Protein AF-A0A1I8C1K1-F1 (afdb_monomer_lite)

Structure (mmCIF, N/CA/C/O backbone):
data_AF-A0A1I8C1K1-F1
#
_entry.id   AF-A0A1I8C1K1-F1
#
loop_
_atom_site.group_PDB
_atom_site.id
_atom_site.type_symbol
_atom_site.label_atom_id
_atom_site.label_alt_id
_atom_site.label_comp_id
_atom_site.label_asym_id
_atom_site.label_entity_id
_atom_site.label_seq_id
_atom_site.pdbx_PDB_ins_code
_atom_site.Cartn_x
_atom_site.Cartn_y
_atom_site.Cartn_z
_atom_site.occupancy
_atom_site.B_iso_or_equiv
_atom_site.auth_seq_id
_atom_site.auth_comp_id
_atom_site.auth_asym_id
_atom_site.auth_atom_id
_atom_site.pdbx_PDB_model_num
ATOM 1 N N . MET A 1 1 ? 27.180 -3.388 -26.202 1.00 42.53 1 MET A N 1
ATOM 2 C CA . MET A 1 1 ? 26.356 -3.965 -25.122 1.00 42.53 1 MET A CA 1
ATOM 3 C C . MET A 1 1 ? 25.745 -5.237 -25.669 1.00 42.53 1 MET A C 1
ATOM 5 O O . MET A 1 1 ? 25.131 -5.172 -26.727 1.00 42.53 1 MET A O 1
ATOM 9 N N . SER A 1 2 ? 26.056 -6.383 -25.067 1.00 32.66 2 SER A N 1
ATOM 10 C CA . SER A 1 2 ? 25.601 -7.699 -25.527 1.00 32.66 2 SER A CA 1
ATOM 11 C C . SER A 1 2 ? 24.157 -7.959 -25.093 1.00 32.66 2 SER A C 1
ATOM 13 O O . SER A 1 2 ? 23.713 -7.480 -24.054 1.00 32.66 2 SER A O 1
ATOM 15 N N . LEU A 1 3 ? 23.437 -8.741 -25.900 1.00 33.56 3 LEU A N 1
ATOM 16 C CA . LEU A 1 3 ? 22.052 -9.183 -25.685 1.00 33.56 3 LEU A CA 1
ATOM 17 C C . LEU A 1 3 ? 21.851 -10.044 -24.417 1.00 33.56 3 LEU A C 1
ATOM 19 O O . LEU A 1 3 ? 20.718 -10.355 -24.069 1.00 33.56 3 LEU A O 1
ATOM 23 N N . ASP A 1 4 ? 22.925 -10.386 -23.704 1.00 35.19 4 ASP A N 1
ATOM 24 C CA . ASP A 1 4 ? 22.892 -11.276 -22.540 1.00 35.19 4 ASP A CA 1
ATOM 25 C C . ASP A 1 4 ? 22.446 -10.581 -21.235 1.00 35.19 4 ASP A C 1
ATOM 27 O O . ASP A 1 4 ? 21.948 -11.251 -20.331 1.00 35.19 4 ASP A O 1
ATOM 31 N N . GLU A 1 5 ? 22.514 -9.244 -21.135 1.00 38.06 5 GLU A N 1
ATOM 32 C CA . GLU A 1 5 ? 22.059 -8.490 -19.940 1.00 38.06 5 GLU A CA 1
ATOM 33 C C . GLU A 1 5 ? 20.522 -8.346 -19.828 1.00 38.06 5 GLU A C 1
ATOM 35 O O . GLU A 1 5 ? 20.003 -7.878 -18.805 1.00 38.06 5 GLU A O 1
ATOM 40 N N . TYR A 1 6 ? 19.778 -8.779 -20.852 1.00 38.38 6 TYR A N 1
ATOM 41 C CA . TYR A 1 6 ? 18.309 -8.824 -20.848 1.00 38.38 6 TYR A CA 1
ATOM 42 C C . TYR A 1 6 ? 17.738 -10.115 -20.235 1.00 38.38 6 TYR A C 1
ATOM 44 O O . TYR A 1 6 ? 16.552 -10.156 -19.919 1.00 38.38 6 TYR A O 1
ATOM 52 N N . SER A 1 7 ? 18.560 -11.150 -20.023 1.00 34.34 7 SER A N 1
ATOM 53 C CA . SER A 1 7 ? 18.092 -12.499 -19.656 1.00 34.34 7 SER A CA 1
ATOM 54 C C . SER A 1 7 ? 17.653 -12.683 -18.192 1.00 34.34 7 SER A C 1
ATOM 56 O O . SER A 1 7 ? 17.031 -13.689 -17.870 1.00 34.34 7 SER A O 1
ATOM 58 N N . ASP A 1 8 ? 17.884 -11.691 -17.327 1.00 41.50 8 ASP A N 1
ATOM 59 C CA . ASP A 1 8 ? 17.560 -11.734 -15.889 1.00 41.50 8 ASP A CA 1
ATOM 60 C C . ASP A 1 8 ? 16.355 -10.847 -15.512 1.00 41.50 8 ASP A C 1
ATOM 62 O O . ASP A 1 8 ? 16.296 -10.232 -14.438 1.00 41.50 8 ASP A O 1
ATOM 66 N N . ILE A 1 9 ? 15.354 -10.748 -16.391 1.00 44.16 9 ILE A N 1
ATOM 67 C CA . ILE A 1 9 ? 14.004 -10.386 -15.939 1.00 44.16 9 ILE A CA 1
ATOM 68 C C . ILE A 1 9 ? 13.467 -11.640 -15.244 1.00 44.16 9 ILE A C 1
ATOM 70 O O . ILE A 1 9 ? 12.804 -12.473 -15.856 1.00 44.16 9 ILE A O 1
ATOM 74 N N . MET A 1 10 ? 13.863 -11.824 -13.976 1.00 47.88 10 MET A N 1
ATOM 75 C CA . MET A 1 10 ? 13.291 -12.827 -13.075 1.00 47.88 10 MET A CA 1
ATOM 76 C C . MET A 1 10 ? 11.790 -12.913 -13.343 1.00 47.88 10 MET A C 1
ATOM 78 O O . MET A 1 10 ? 11.124 -11.883 -13.334 1.00 47.88 10 MET A O 1
ATOM 82 N N . ARG A 1 11 ? 11.241 -14.113 -13.539 1.00 46.75 11 ARG A N 1
ATOM 83 C CA . ARG A 1 11 ? 9.805 -14.310 -13.331 1.00 46.75 11 ARG A CA 1
ATOM 84 C C . ARG A 1 11 ? 9.535 -13.964 -11.872 1.00 46.75 11 ARG A C 1
ATOM 86 O O . ARG A 1 11 ? 9.932 -14.683 -10.960 1.00 46.75 11 ARG A O 1
ATOM 93 N N . VAL A 1 12 ? 9.025 -12.760 -11.678 1.00 53.19 12 VAL A N 1
ATOM 94 C CA . VAL A 1 12 ? 8.818 -12.128 -10.387 1.00 53.19 12 VAL A CA 1
ATOM 95 C C . VAL A 1 12 ? 7.494 -12.666 -9.855 1.00 53.19 12 VAL A C 1
ATOM 97 O O . VAL A 1 12 ? 6.438 -12.227 -10.294 1.00 53.19 12 VAL A O 1
ATOM 100 N N . GLU A 1 13 ? 7.544 -13.653 -8.965 1.00 63.56 13 GLU A N 1
ATOM 101 C CA . GLU A 1 13 ? 6.341 -14.246 -8.373 1.00 63.56 13 GLU A CA 1
ATOM 102 C C . GLU A 1 13 ? 6.019 -13.593 -7.021 1.00 63.56 13 GLU A C 1
ATOM 104 O O . GLU A 1 13 ? 6.860 -13.500 -6.117 1.00 63.56 13 GLU A O 1
ATOM 109 N N . LEU A 1 14 ? 4.779 -13.131 -6.887 1.00 69.38 14 LEU A N 1
ATOM 110 C CA . LEU A 1 14 ? 4.201 -12.662 -5.640 1.00 69.38 14 LEU A CA 1
ATOM 111 C C . LEU A 1 14 ? 3.713 -13.849 -4.809 1.00 69.38 14 LEU A C 1
ATOM 113 O O . LEU A 1 14 ? 3.104 -14.794 -5.319 1.00 69.38 14 LEU A O 1
ATOM 117 N N . LYS A 1 15 ? 3.931 -13.773 -3.497 1.00 70.12 15 LYS A N 1
ATOM 118 C CA . LYS A 1 15 ? 3.314 -14.691 -2.536 1.00 70.12 15 LYS A CA 1
ATOM 119 C C . LYS A 1 15 ? 1.797 -14.442 -2.525 1.00 70.12 15 LYS A C 1
ATOM 121 O O . LYS A 1 15 ? 1.354 -13.306 -2.383 1.00 70.12 15 LYS A O 1
ATOM 126 N N . GLN A 1 16 ? 1.000 -15.492 -2.725 1.00 56.91 16 GLN A N 1
ATOM 127 C CA . GLN A 1 16 ? -0.452 -15.377 -2.913 1.00 56.91 16 GLN A CA 1
ATOM 128 C C . GLN A 1 16 ? -1.205 -15.314 -1.577 1.00 56.91 16 GLN A C 1
ATOM 130 O O . GLN A 1 16 ? -1.045 -16.209 -0.752 1.00 56.91 16 GLN A O 1
ATOM 135 N N . HIS A 1 17 ? -2.102 -14.336 -1.399 1.00 49.25 17 HIS A N 1
ATOM 136 C CA . HIS A 1 17 ? -3.168 -14.439 -0.397 1.00 49.25 17 HIS A CA 1
ATOM 137 C C . HIS A 1 17 ? -4.277 -15.365 -0.912 1.00 49.25 17 HIS A C 1
ATOM 139 O O . HIS A 1 17 ? -4.832 -15.158 -1.993 1.00 49.25 17 HIS A O 1
ATOM 145 N N . VAL A 1 18 ? -4.588 -16.398 -0.128 1.00 40.78 18 VAL A N 1
ATOM 146 C CA . VAL A 1 18 ? -5.762 -17.252 -0.319 1.00 40.78 18 VAL A CA 1
ATOM 147 C C . VAL A 1 18 ? -6.953 -16.487 0.236 1.00 40.78 18 VAL A C 1
ATOM 149 O O . VAL A 1 18 ? -7.193 -16.543 1.429 1.00 40.78 18 VAL A O 1
ATOM 152 N N . ASP A 1 19 ? -7.580 -15.680 -0.614 1.00 39.50 19 ASP A N 1
ATOM 153 C CA . ASP A 1 19 ? -9.027 -15.437 -0.657 1.00 39.50 19 ASP A CA 1
ATOM 154 C C . ASP A 1 19 ? -9.289 -14.492 -1.837 1.00 39.50 19 ASP A C 1
ATOM 156 O O .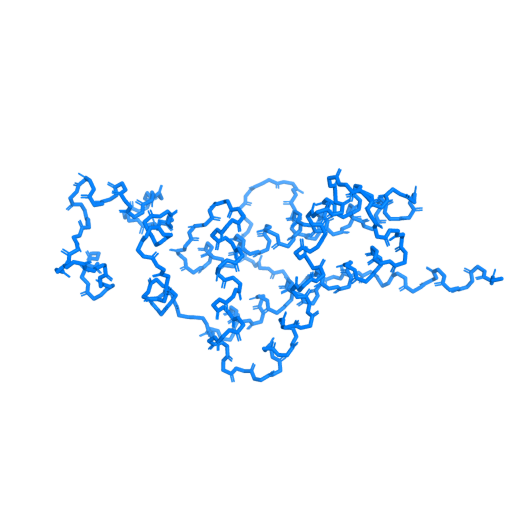 ASP A 1 19 ? -9.178 -13.270 -1.751 1.00 39.50 19 ASP A O 1
ATOM 160 N N . LYS A 1 20 ? -9.545 -15.088 -3.008 1.00 42.75 20 LYS A N 1
ATOM 161 C CA . LYS A 1 20 ? -9.869 -14.358 -4.239 1.00 42.75 20 LYS A CA 1
ATOM 162 C C . LYS A 1 20 ? -11.182 -13.598 -4.053 1.00 42.75 20 LYS A C 1
ATOM 164 O O . LYS A 1 20 ? -12.256 -14.192 -4.101 1.00 42.75 20 LYS A O 1
ATOM 169 N N . ILE A 1 21 ? -11.091 -12.283 -3.930 1.00 47.22 21 ILE A N 1
ATOM 170 C CA . ILE A 1 21 ? -12.200 -11.359 -4.170 1.00 47.22 21 ILE A CA 1
ATOM 171 C C . ILE A 1 21 ? -12.197 -11.119 -5.702 1.00 47.22 21 ILE A C 1
ATOM 173 O O . ILE A 1 21 ? -11.196 -10.617 -6.200 1.00 47.22 21 ILE A O 1
ATOM 177 N N . CYS A 1 22 ? -13.215 -11.589 -6.450 1.00 39.03 22 CYS A N 1
ATOM 178 C CA . CYS A 1 22 ? -13.428 -11.467 -7.930 1.00 39.03 22 CYS A CA 1
ATOM 179 C C . CYS A 1 22 ? -12.858 -10.170 -8.572 1.00 39.03 22 CYS A C 1
ATOM 181 O O . CYS A 1 22 ? -12.888 -9.139 -7.909 1.00 39.03 22 CYS A O 1
ATOM 183 N N . ASP A 1 23 ? -12.376 -10.043 -9.822 1.00 50.72 23 ASP A N 1
ATOM 184 C CA . ASP A 1 23 ? -12.368 -10.792 -11.105 1.00 50.72 23 ASP A CA 1
ATOM 185 C C . ASP A 1 23 ? -10.927 -10.838 -11.691 1.00 50.72 23 ASP A C 1
ATOM 187 O O . ASP A 1 23 ? -10.069 -10.129 -11.182 1.00 50.72 23 ASP A O 1
ATOM 191 N N . ASP A 1 24 ? -10.677 -11.641 -12.743 1.00 59.47 24 ASP A N 1
ATOM 192 C CA . ASP A 1 24 ? -9.503 -11.856 -13.646 1.00 59.47 24 ASP A CA 1
ATOM 193 C C . ASP A 1 24 ? -8.114 -11.189 -13.426 1.00 59.47 24 ASP A C 1
ATOM 195 O O . ASP A 1 24 ? -7.101 -11.768 -13.831 1.00 59.47 24 ASP A O 1
ATOM 199 N N . LEU A 1 25 ? -8.009 -10.011 -12.811 1.00 73.56 25 LEU A N 1
ATOM 200 C CA . LEU A 1 25 ? -6.766 -9.284 -12.556 1.00 73.56 25 LEU A CA 1
ATOM 201 C C . LEU A 1 25 ? -6.351 -9.390 -11.084 1.00 73.56 25 LEU A C 1
ATOM 203 O O . LEU A 1 25 ? -6.936 -8.786 -10.189 1.00 73.56 25 LEU A O 1
ATOM 207 N N . THR A 1 26 ? -5.280 -10.142 -10.847 1.00 87.69 26 THR A N 1
ATOM 208 C CA . THR A 1 26 ? -4.602 -10.234 -9.545 1.00 87.69 26 THR A CA 1
ATOM 209 C C . THR A 1 26 ? -3.404 -9.275 -9.490 1.00 87.69 26 THR A C 1
ATOM 211 O O . THR A 1 26 ? -2.943 -8.834 -10.548 1.00 87.69 26 THR A O 1
ATOM 214 N N . PRO A 1 27 ? -2.818 -8.991 -8.307 1.00 91.06 27 PRO A N 1
ATOM 215 C CA . PRO A 1 27 ? -1.537 -8.285 -8.231 1.00 91.06 27 PRO A CA 1
ATOM 216 C C . PRO A 1 27 ? -0.467 -8.915 -9.137 1.00 91.06 27 PRO A C 1
ATOM 218 O O . PRO A 1 27 ? 0.230 -8.203 -9.854 1.00 91.06 27 PRO A O 1
ATOM 221 N N . GLN A 1 28 ? -0.412 -10.253 -9.205 1.00 90.94 28 GLN A N 1
ATOM 222 C CA . GLN A 1 28 ? 0.494 -10.961 -10.112 1.00 90.94 28 GLN A CA 1
ATOM 223 C C . GLN A 1 28 ? 0.184 -10.655 -11.581 1.00 90.94 28 GLN A C 1
ATOM 225 O O . GLN A 1 28 ? 1.094 -10.384 -12.352 1.00 90.94 28 GLN A O 1
ATOM 230 N N . SER A 1 29 ? -1.092 -10.635 -11.966 1.00 90.81 29 SER A N 1
ATOM 231 C CA . SER A 1 29 ? -1.510 -10.319 -13.336 1.00 90.81 29 SER A CA 1
ATOM 232 C C . SER A 1 29 ? -1.087 -8.903 -13.749 1.00 90.81 29 SER A C 1
ATOM 234 O O . SER A 1 29 ? -0.661 -8.692 -14.884 1.00 90.81 29 SER A O 1
ATOM 236 N N . TYR A 1 30 ? -1.161 -7.928 -12.837 1.00 94.38 30 TYR A N 1
ATOM 237 C CA . TYR A 1 30 ? -0.639 -6.580 -13.083 1.00 94.38 30 TYR A CA 1
ATOM 238 C C . TYR A 1 30 ? 0.884 -6.563 -13.201 1.00 94.38 30 TYR A C 1
ATOM 240 O O . TYR A 1 30 ? 1.418 -5.897 -14.087 1.00 94.38 30 TYR A O 1
ATOM 248 N N . LEU A 1 31 ? 1.588 -7.323 -12.366 1.00 93.50 31 LEU A N 1
ATOM 249 C CA . LEU A 1 31 ? 3.041 -7.443 -12.446 1.00 93.50 31 LEU A CA 1
ATOM 250 C C . LEU A 1 31 ? 3.496 -8.087 -13.765 1.00 93.50 31 LEU A C 1
ATOM 252 O O . LEU A 1 31 ? 4.421 -7.587 -14.404 1.00 93.50 31 LEU A O 1
ATOM 256 N N . ASP A 1 32 ? 2.795 -9.124 -14.221 1.00 90.75 32 ASP A N 1
ATOM 257 C CA . ASP A 1 32 ? 3.027 -9.775 -15.513 1.00 90.75 32 ASP A CA 1
ATOM 258 C C . ASP A 1 32 ? 2.776 -8.797 -16.675 1.00 90.75 32 ASP A C 1
ATOM 260 O O . ASP A 1 32 ? 3.583 -8.700 -17.602 1.00 90.75 32 ASP A O 1
ATOM 264 N N . ASN A 1 33 ? 1.704 -7.998 -16.601 1.00 92.12 33 ASN A N 1
ATOM 265 C CA . ASN A 1 33 ? 1.432 -6.938 -17.576 1.00 92.12 33 ASN A CA 1
ATOM 266 C C . ASN A 1 33 ? 2.514 -5.848 -17.562 1.00 92.12 33 ASN A C 1
ATOM 268 O O . ASN A 1 33 ? 2.886 -5.330 -18.617 1.00 92.12 33 ASN A O 1
ATOM 272 N N . ALA A 1 34 ? 3.041 -5.497 -16.389 1.00 94.12 34 ALA A N 1
ATOM 273 C CA . ALA A 1 34 ? 4.129 -4.535 -16.273 1.00 94.12 34 ALA A CA 1
ATOM 274 C C . ALA A 1 34 ? 5.397 -5.034 -16.978 1.00 94.12 34 ALA A C 1
ATOM 276 O O . ALA A 1 34 ? 6.022 -4.275 -17.721 1.00 94.12 34 ALA A O 1
ATOM 277 N N . VAL A 1 35 ? 5.737 -6.315 -16.798 1.00 92.62 35 VAL A N 1
ATOM 278 C CA . VAL A 1 35 ? 6.836 -6.972 -17.520 1.00 92.62 35 VAL A CA 1
ATOM 279 C C . VAL A 1 35 ? 6.570 -6.969 -19.025 1.00 92.62 35 VAL A C 1
ATOM 281 O O . VAL A 1 35 ? 7.439 -6.556 -19.790 1.00 92.62 35 VAL A O 1
ATOM 284 N N . PHE A 1 36 ? 5.357 -7.324 -19.455 1.00 91.31 36 PHE A N 1
ATOM 285 C CA . PHE A 1 36 ? 4.977 -7.306 -20.870 1.00 91.31 36 PHE A CA 1
ATOM 286 C C . PHE A 1 36 ? 5.169 -5.927 -21.524 1.00 91.31 36 PHE A C 1
ATOM 288 O O . PHE A 1 36 ? 5.689 -5.840 -22.637 1.00 91.31 36 PHE A O 1
ATOM 295 N N . TYR A 1 37 ? 4.766 -4.837 -20.863 1.00 91.56 37 TYR A N 1
ATOM 296 C CA . TYR A 1 37 ? 4.976 -3.487 -21.398 1.00 91.56 37 TYR A CA 1
ATOM 297 C C . TYR A 1 37 ? 6.444 -3.065 -21.358 1.00 91.56 37 TYR A C 1
ATOM 299 O O . TYR A 1 37 ? 6.921 -2.430 -22.300 1.00 91.56 37 TYR A O 1
ATOM 307 N N . PHE A 1 38 ? 7.170 -3.458 -20.312 1.00 91.88 38 PHE A N 1
ATOM 308 C CA . PHE A 1 38 ? 8.600 -3.199 -20.192 1.00 91.88 38 PHE A CA 1
ATOM 309 C C . PHE A 1 38 ? 9.396 -3.842 -21.337 1.00 91.88 38 PHE A C 1
ATOM 311 O O . PHE A 1 38 ? 10.222 -3.171 -21.949 1.00 91.88 38 PHE A O 1
ATOM 318 N N . GLU A 1 39 ? 9.106 -5.100 -21.684 1.00 89.31 39 GLU A N 1
ATOM 319 C CA . GLU A 1 39 ? 9.742 -5.824 -22.801 1.00 89.31 39 GLU A CA 1
ATOM 320 C C . GLU A 1 39 ? 9.460 -5.206 -24.181 1.00 89.31 39 GLU A C 1
ATOM 322 O O . GLU A 1 39 ? 10.145 -5.514 -25.156 1.00 89.31 39 GLU A O 1
ATOM 327 N N . ARG A 1 40 ? 8.452 -4.335 -24.279 1.00 91.56 40 ARG A N 1
ATOM 328 C CA . ARG A 1 40 ? 8.077 -3.608 -25.502 1.00 91.56 40 ARG A CA 1
ATOM 329 C C . ARG A 1 40 ? 8.542 -2.155 -25.487 1.00 91.56 40 ARG A C 1
ATOM 331 O O . ARG A 1 40 ? 8.043 -1.359 -26.281 1.00 91.56 40 ARG A O 1
ATOM 338 N N . ASP A 1 41 ? 9.446 -1.816 -24.572 1.00 91.75 41 ASP A N 1
ATOM 339 C CA . ASP A 1 41 ? 9.972 -0.470 -24.354 1.00 91.75 41 ASP A CA 1
ATOM 340 C C . ASP A 1 41 ? 8.888 0.580 -24.001 1.00 91.75 41 ASP A C 1
ATOM 342 O O . ASP A 1 41 ? 9.130 1.788 -24.070 1.00 91.75 41 ASP A O 1
ATOM 346 N N . ASP A 1 42 ? 7.699 0.146 -23.559 1.00 92.31 42 ASP A N 1
ATOM 347 C CA . ASP A 1 42 ? 6.593 1.015 -23.131 1.00 92.31 42 ASP A CA 1
ATOM 348 C C . ASP A 1 42 ? 6.674 1.266 -21.618 1.00 92.31 42 ASP A C 1
ATOM 350 O O . ASP A 1 42 ? 5.894 0.755 -20.809 1.00 92.31 42 ASP A O 1
ATOM 354 N N . GLY A 1 43 ? 7.685 2.041 -21.223 1.00 93.25 43 GLY A N 1
ATOM 355 C CA . GLY A 1 43 ? 7.983 2.291 -19.814 1.00 93.25 43 GLY A CA 1
ATOM 356 C C . GLY A 1 43 ? 6.874 3.039 -19.062 1.00 93.25 43 GLY A C 1
ATOM 357 O O . GLY A 1 43 ? 6.711 2.816 -17.867 1.00 93.25 43 GLY A O 1
ATOM 358 N N . ALA A 1 44 ? 6.079 3.869 -19.744 1.00 94.62 44 ALA A N 1
ATOM 359 C CA . ALA A 1 44 ? 4.951 4.573 -19.134 1.00 94.62 44 ALA A CA 1
ATOM 360 C C . ALA A 1 44 ? 3.851 3.589 -18.709 1.00 94.62 44 ALA A C 1
ATOM 362 O O . ALA A 1 44 ? 3.438 3.577 -17.547 1.00 94.62 44 ALA A O 1
ATOM 363 N N . LYS A 1 45 ? 3.420 2.698 -19.616 1.00 94.38 45 LYS A N 1
ATOM 364 C CA . LYS A 1 45 ? 2.423 1.673 -19.270 1.00 94.38 45 LYS A CA 1
ATOM 365 C C . LYS A 1 45 ? 2.964 0.651 -18.286 1.00 94.38 45 LYS A C 1
ATOM 367 O O . LYS A 1 45 ? 2.226 0.240 -17.395 1.00 94.38 45 LYS A O 1
ATOM 372 N N . ALA A 1 46 ? 4.236 0.271 -18.413 1.00 95.00 46 ALA A N 1
ATOM 373 C CA . ALA A 1 46 ? 4.883 -0.595 -17.436 1.00 95.00 46 ALA A CA 1
ATOM 374 C C . ALA A 1 46 ? 4.799 0.019 -16.032 1.00 95.0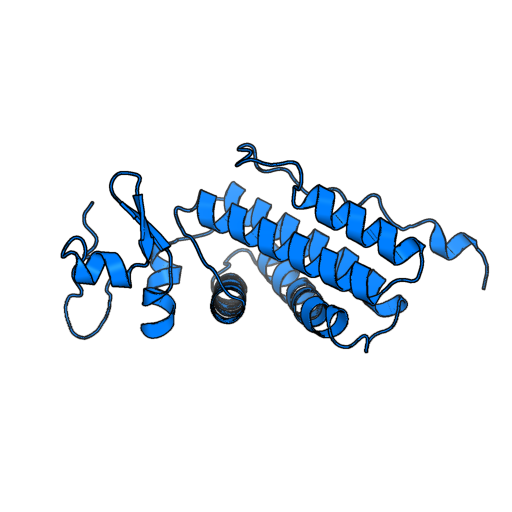0 46 ALA A C 1
ATOM 376 O O . ALA A 1 46 ? 4.332 -0.641 -15.110 1.00 95.00 46 ALA A O 1
ATOM 377 N N . SER A 1 47 ? 5.149 1.299 -15.877 1.00 97.12 47 SER A N 1
ATOM 378 C CA . SER A 1 47 ? 5.018 2.016 -14.606 1.00 97.12 47 SER A CA 1
ATOM 379 C C . SER A 1 47 ? 3.581 2.107 -14.093 1.00 97.12 47 SER A C 1
ATOM 381 O O . SER A 1 47 ? 3.367 1.912 -12.900 1.00 97.12 47 SER A O 1
ATOM 383 N N . GLY A 1 48 ? 2.595 2.303 -14.973 1.00 96.00 48 GLY A N 1
ATOM 384 C CA . GLY A 1 48 ? 1.183 2.253 -14.582 1.00 96.00 48 GLY A CA 1
ATOM 385 C C . GLY A 1 48 ? 0.792 0.895 -13.998 1.00 96.00 48 GLY A C 1
ATOM 386 O O . GLY A 1 48 ? 0.221 0.825 -12.917 1.00 96.00 48 GLY A O 1
ATOM 387 N N . MET A 1 49 ? 1.182 -0.201 -14.652 1.00 96.44 49 MET A N 1
ATOM 388 C CA . MET A 1 49 ? 0.898 -1.552 -14.156 1.00 96.44 49 MET A CA 1
ATOM 389 C C . MET A 1 49 ? 1.641 -1.883 -12.844 1.00 96.44 49 MET A C 1
ATOM 391 O O . MET A 1 49 ? 1.113 -2.621 -12.015 1.00 96.44 49 MET A O 1
ATOM 395 N N . ILE A 1 50 ? 2.837 -1.322 -12.618 1.00 96.69 50 ILE A N 1
ATOM 396 C CA . ILE A 1 50 ? 3.584 -1.438 -11.345 1.00 96.69 50 ILE A CA 1
ATOM 397 C C . ILE A 1 50 ? 2.811 -0.786 -10.195 1.00 96.69 50 ILE A C 1
ATOM 399 O O . ILE A 1 50 ? 2.717 -1.369 -9.106 1.00 96.69 50 ILE A O 1
ATOM 403 N N . TRP A 1 51 ? 2.263 0.407 -10.436 1.00 96.31 51 TRP A N 1
ATOM 404 C CA . TRP A 1 51 ? 1.421 1.108 -9.473 1.00 96.31 51 TRP A CA 1
ATOM 405 C C . TRP A 1 51 ? 0.165 0.291 -9.157 1.00 96.31 51 TRP A C 1
ATOM 407 O O . TRP A 1 51 ? -0.044 -0.057 -7.997 1.00 96.31 51 TRP A O 1
ATOM 417 N N . GLU A 1 52 ? -0.588 -0.133 -10.179 1.00 95.00 52 GLU A N 1
ATOM 418 C CA . GLU A 1 52 ? -1.811 -0.936 -10.005 1.00 95.00 52 GLU A CA 1
ATOM 419 C C . GLU A 1 52 ? -1.555 -2.251 -9.250 1.00 95.00 52 GLU A C 1
ATOM 421 O O . GLU A 1 52 ? -2.300 -2.604 -8.334 1.00 95.00 52 GLU A O 1
ATOM 426 N N . CYS A 1 53 ? -0.458 -2.951 -9.565 1.00 95.62 53 CYS A N 1
ATOM 427 C CA . CYS A 1 53 ? -0.018 -4.139 -8.830 1.00 95.62 53 CYS A CA 1
ATOM 428 C C . CYS A 1 53 ? 0.136 -3.851 -7.330 1.00 95.62 53 CYS A C 1
ATOM 430 O O . CYS A 1 53 ? -0.376 -4.589 -6.484 1.00 95.62 53 CYS A O 1
ATOM 432 N N . SER A 1 54 ? 0.857 -2.779 -7.000 1.00 96.25 54 SER A N 1
ATOM 433 C CA . SER A 1 54 ? 1.205 -2.437 -5.620 1.00 96.25 54 SER A CA 1
ATOM 434 C C . SER A 1 54 ? -0.007 -1.930 -4.837 1.00 96.25 54 SER A C 1
ATOM 436 O O . SER A 1 54 ? -0.207 -2.330 -3.687 1.00 96.25 54 SER A O 1
ATOM 438 N N . SER A 1 55 ? -0.847 -1.106 -5.465 1.00 95.25 55 SER A N 1
ATOM 439 C CA . SER A 1 55 ? -2.091 -0.601 -4.882 1.00 95.25 55 SER A CA 1
ATOM 440 C C . SER A 1 55 ? -3.104 -1.718 -4.643 1.00 95.25 55 SER A C 1
ATOM 442 O O . SER A 1 55 ? -3.713 -1.761 -3.572 1.00 95.25 55 SER A O 1
ATOM 444 N N . LEU A 1 56 ? -3.248 -2.672 -5.570 1.00 93.44 56 LEU A N 1
ATOM 445 C CA . LEU A 1 56 ? -4.144 -3.813 -5.370 1.00 93.44 56 LEU A CA 1
ATOM 446 C C . LEU A 1 56 ? -3.652 -4.736 -4.247 1.00 93.44 56 LEU A C 1
ATOM 448 O O . LEU A 1 56 ? -4.455 -5.178 -3.426 1.00 93.44 56 LEU A O 1
ATOM 452 N N . GLN A 1 57 ? -2.343 -4.991 -4.155 1.00 94.38 57 GLN A N 1
ATOM 453 C CA . GLN A 1 57 ? -1.793 -5.771 -3.044 1.00 94.38 57 GLN A CA 1
ATOM 454 C C . GLN A 1 57 ? -2.011 -5.071 -1.693 1.00 94.38 57 GLN A C 1
ATOM 456 O O . GLN A 1 57 ? -2.363 -5.731 -0.714 1.00 94.38 57 GLN A O 1
ATOM 461 N N . LEU A 1 58 ? -1.842 -3.744 -1.630 1.00 95.81 58 LEU A N 1
ATOM 462 C CA . LEU A 1 58 ? -2.162 -2.966 -0.432 1.00 95.81 58 LEU A CA 1
ATOM 463 C C . LEU A 1 58 ? -3.652 -3.059 -0.089 1.00 95.81 58 LEU A C 1
ATOM 465 O O . LEU A 1 58 ? -3.993 -3.260 1.075 1.00 95.81 58 LEU A O 1
ATOM 469 N N . LYS A 1 59 ? -4.537 -2.986 -1.086 1.00 93.25 59 LYS A N 1
ATOM 470 C CA . LYS A 1 59 ? -5.979 -3.168 -0.889 1.00 93.25 59 LYS A CA 1
ATOM 471 C C . LYS A 1 59 ? -6.297 -4.541 -0.298 1.00 93.25 59 LYS A C 1
ATOM 473 O O . LYS A 1 59 ? -7.013 -4.604 0.695 1.00 93.25 59 LYS A O 1
ATOM 478 N N . TYR A 1 60 ? -5.732 -5.621 -0.840 1.00 91.94 60 TYR A N 1
ATOM 479 C CA . TYR A 1 60 ? -5.912 -6.973 -0.296 1.00 91.94 60 TYR A CA 1
ATOM 480 C C . TYR A 1 60 ? -5.408 -7.092 1.141 1.00 91.94 60 TYR A C 1
ATOM 482 O O . TYR A 1 60 ? -6.121 -7.612 1.998 1.00 91.94 60 TYR A O 1
ATOM 490 N N . PHE A 1 61 ? -4.214 -6.562 1.416 1.00 93.88 61 PHE A N 1
ATOM 491 C CA . PHE A 1 61 ? -3.660 -6.506 2.765 1.00 93.88 61 PHE A CA 1
ATOM 492 C C . PHE A 1 61 ? -4.613 -5.799 3.741 1.00 93.88 61 PHE A C 1
ATOM 494 O O . PHE A 1 61 ? -4.890 -6.320 4.819 1.00 93.88 61 PHE A O 1
ATOM 501 N N . LEU A 1 62 ? -5.157 -4.641 3.360 1.00 93.69 62 LEU A N 1
ATOM 502 C CA . LEU A 1 62 ? -6.073 -3.876 4.206 1.00 93.69 62 LEU A CA 1
ATOM 503 C C . LEU A 1 62 ? -7.416 -4.580 4.390 1.00 93.69 62 LEU A C 1
ATOM 505 O O . LEU A 1 62 ? -7.888 -4.690 5.519 1.00 93.69 62 LEU A O 1
ATOM 509 N N . THR A 1 63 ? -7.998 -5.121 3.319 1.00 90.94 63 THR A N 1
ATOM 510 C CA . THR A 1 63 ? -9.283 -5.832 3.392 1.00 90.94 63 THR A CA 1
ATOM 511 C C . THR A 1 63 ? -9.182 -7.063 4.288 1.00 90.94 63 THR A C 1
ATOM 513 O O . THR A 1 63 ? -10.067 -7.283 5.113 1.00 90.94 63 THR A O 1
ATOM 516 N N . GLY A 1 64 ? -8.073 -7.809 4.213 1.00 88.12 64 GLY A N 1
ATOM 517 C CA . GLY A 1 64 ? -7.787 -8.924 5.124 1.00 88.12 64 GLY A CA 1
ATOM 518 C C . GLY A 1 64 ? -7.643 -8.514 6.596 1.00 88.12 64 GLY A C 1
ATOM 519 O O . GLY A 1 64 ? -7.742 -9.362 7.477 1.00 88.12 64 GLY A O 1
ATOM 520 N N . ASN A 1 65 ? -7.453 -7.220 6.866 1.00 89.38 65 ASN A N 1
ATOM 521 C CA . ASN A 1 65 ? -7.401 -6.626 8.201 1.00 89.38 65 ASN A CA 1
ATOM 522 C C . ASN A 1 65 ? -8.621 -5.730 8.491 1.00 89.38 65 ASN A C 1
ATOM 524 O O . ASN A 1 65 ? -8.538 -4.826 9.323 1.00 89.38 65 ASN A O 1
ATOM 528 N N . GLU A 1 66 ? -9.750 -5.979 7.815 1.00 91.00 66 GLU A N 1
ATOM 529 C CA . GLU A 1 66 ? -11.025 -5.272 8.016 1.00 91.00 66 GLU A CA 1
ATOM 530 C C . GLU A 1 66 ? -10.928 -3.750 7.806 1.00 91.00 66 GLU A C 1
ATOM 532 O O . GLU A 1 66 ? -11.559 -2.962 8.513 1.00 91.00 66 GLU A O 1
ATOM 537 N N . LEU A 1 67 ? -10.117 -3.339 6.831 1.00 92.75 67 LEU A N 1
ATOM 538 C CA . LEU A 1 67 ? -9.938 -1.953 6.415 1.00 92.75 67 LEU A CA 1
ATOM 539 C C . LEU A 1 67 ? -10.112 -1.804 4.902 1.00 92.75 67 LEU A C 1
ATOM 541 O O . LEU A 1 67 ? -9.623 -2.611 4.110 1.00 92.75 67 LEU A O 1
ATOM 545 N N . GLY A 1 68 ? -10.752 -0.719 4.491 1.00 93.06 68 GLY A N 1
ATOM 546 C CA . GLY A 1 68 ? -10.757 -0.236 3.118 1.00 93.06 68 GLY A CA 1
ATOM 547 C C . GLY A 1 68 ? -10.139 1.154 3.061 1.00 93.06 68 GLY A C 1
ATOM 548 O O . GLY A 1 68 ? -10.391 1.993 3.924 1.00 93.06 68 GLY A O 1
ATOM 549 N N . ALA A 1 69 ? -9.299 1.387 2.059 1.00 91.12 69 ALA A N 1
ATOM 550 C CA . ALA A 1 69 ? -8.668 2.678 1.837 1.00 91.12 69 ALA A CA 1
ATOM 551 C C . ALA A 1 69 ? -8.631 2.975 0.343 1.00 91.12 69 ALA A C 1
ATOM 553 O O . ALA A 1 69 ? -7.862 2.363 -0.407 1.00 91.12 69 ALA A O 1
ATOM 554 N N . ASP A 1 70 ? -9.442 3.943 -0.061 1.00 85.94 70 ASP A N 1
ATOM 555 C CA . ASP A 1 70 ? -9.476 4.431 -1.428 1.00 85.94 70 ASP A CA 1
ATOM 556 C C . ASP A 1 70 ? -8.731 5.767 -1.531 1.00 85.94 70 ASP A C 1
ATOM 558 O O . ASP A 1 70 ? -8.706 6.577 -0.605 1.00 85.94 70 ASP A O 1
ATOM 562 N N . GLY A 1 71 ? -8.089 5.984 -2.677 1.00 86.44 71 GLY A N 1
ATOM 563 C CA . GLY A 1 71 ? -7.361 7.212 -2.976 1.00 86.44 71 GLY A CA 1
ATOM 564 C C . GLY A 1 71 ? -5.895 7.220 -2.533 1.00 86.44 71 GLY A C 1
ATOM 565 O O . GLY A 1 71 ? -5.501 6.736 -1.468 1.00 86.44 71 GLY A O 1
ATOM 566 N N . ASP A 1 72 ? -5.067 7.845 -3.369 1.00 88.00 72 ASP A N 1
ATOM 567 C CA . ASP A 1 72 ? -3.610 7.800 -3.236 1.00 88.00 72 ASP A CA 1
ATOM 568 C C . ASP A 1 72 ? -3.126 8.412 -1.923 1.00 88.00 72 ASP A C 1
ATOM 570 O O . ASP A 1 72 ? -2.238 7.877 -1.268 1.00 88.00 72 ASP A O 1
ATOM 574 N N . LYS A 1 73 ? -3.716 9.534 -1.494 1.00 92.31 73 LYS A N 1
ATOM 575 C CA . LYS A 1 73 ? -3.282 10.244 -0.282 1.00 92.31 73 LYS A CA 1
ATOM 576 C C . LYS A 1 73 ? -3.373 9.352 0.959 1.00 92.31 73 LYS A C 1
ATOM 578 O O . LYS A 1 73 ? -2.429 9.319 1.754 1.00 92.31 73 LYS A O 1
ATOM 583 N N . LEU A 1 74 ? -4.485 8.634 1.114 1.00 93.56 74 LEU A N 1
ATOM 584 C CA . LEU A 1 74 ? -4.701 7.723 2.231 1.00 93.56 74 LEU A CA 1
ATOM 585 C C . LEU A 1 74 ? -3.771 6.508 2.125 1.00 93.56 74 LEU A C 1
ATOM 587 O O . LEU A 1 74 ? -3.081 6.190 3.094 1.00 93.56 74 LEU A O 1
ATOM 591 N N . GLN A 1 75 ? -3.648 5.902 0.939 1.00 94.00 75 GLN A N 1
ATOM 592 C CA . GLN A 1 75 ? -2.733 4.777 0.703 1.00 94.00 75 GLN A CA 1
ATOM 593 C C . GLN A 1 75 ? -1.277 5.126 1.044 1.00 94.00 75 GLN A C 1
ATOM 595 O O . GLN A 1 75 ? -0.637 4.421 1.828 1.00 94.00 75 GLN A O 1
ATOM 600 N N . LYS A 1 76 ? -0.764 6.260 0.545 1.00 94.81 76 LYS A N 1
ATOM 601 C CA . LYS A 1 76 ? 0.598 6.737 0.850 1.00 94.81 76 LYS A CA 1
ATOM 602 C C . LYS A 1 76 ? 0.790 6.943 2.355 1.00 94.81 76 LYS A C 1
ATOM 604 O O . LYS A 1 76 ? 1.845 6.618 2.905 1.00 94.81 76 LYS A O 1
ATOM 609 N N . ARG A 1 77 ? -0.234 7.453 3.049 1.00 96.06 77 ARG A N 1
ATOM 610 C CA . ARG A 1 77 ? -0.184 7.664 4.500 1.00 96.06 77 ARG A CA 1
ATOM 611 C C . ARG A 1 77 ? -0.141 6.344 5.273 1.00 96.06 77 ARG A C 1
ATOM 613 O O . ARG A 1 77 ? 0.653 6.236 6.206 1.00 96.06 77 ARG A O 1
ATOM 620 N N . ILE A 1 78 ? -0.923 5.350 4.859 1.00 96.31 78 ILE A N 1
ATOM 621 C CA . ILE A 1 78 ? -0.917 3.997 5.431 1.00 96.31 78 ILE A CA 1
ATOM 622 C C . ILE A 1 78 ? 0.449 3.328 5.241 1.00 96.31 78 ILE A C 1
ATOM 624 O O . ILE A 1 78 ? 0.993 2.775 6.195 1.00 96.31 78 ILE A O 1
ATOM 628 N N . VAL A 1 79 ? 1.066 3.429 4.061 1.00 96.81 79 VAL A N 1
ATOM 629 C CA . VAL A 1 79 ? 2.426 2.892 3.864 1.00 96.81 79 VAL A CA 1
ATOM 630 C C . VAL A 1 79 ? 3.442 3.605 4.766 1.00 96.81 79 VAL A C 1
ATOM 632 O O . VAL A 1 79 ? 4.309 2.962 5.360 1.00 96.81 79 VAL A O 1
ATOM 635 N N . GLY A 1 80 ? 3.296 4.920 4.955 1.00 96.69 80 GLY A N 1
ATOM 636 C CA . GLY A 1 80 ? 4.088 5.684 5.924 1.00 96.69 80 GLY A CA 1
ATOM 637 C C . GLY A 1 80 ? 3.926 5.197 7.372 1.00 96.69 80 GLY A C 1
ATOM 638 O O . GLY A 1 80 ? 4.913 5.149 8.113 1.00 96.69 80 GLY A O 1
ATOM 639 N N . PHE A 1 81 ? 2.717 4.785 7.767 1.00 96.88 81 PHE A N 1
ATOM 640 C CA . PHE A 1 81 ? 2.493 4.108 9.045 1.00 96.88 81 PHE A CA 1
ATOM 641 C C . PHE A 1 81 ? 3.253 2.784 9.096 1.00 96.88 81 PHE A C 1
ATOM 643 O O . PHE A 1 81 ? 4.056 2.615 10.006 1.00 96.88 81 PHE A O 1
ATOM 650 N N . LEU A 1 82 ? 3.080 1.901 8.103 1.00 96.25 82 LEU A N 1
ATOM 651 C CA . LEU A 1 82 ? 3.742 0.588 8.060 1.00 96.25 82 LEU A CA 1
ATOM 652 C C . LEU A 1 82 ? 5.267 0.707 8.188 1.00 96.25 82 LEU A C 1
ATOM 654 O O . LEU A 1 82 ? 5.882 -0.019 8.962 1.00 96.25 82 LEU A O 1
ATOM 658 N N . ILE A 1 83 ? 5.887 1.667 7.499 1.00 95.62 83 ILE A N 1
ATOM 659 C CA . ILE A 1 83 ? 7.328 1.945 7.622 1.00 95.62 83 ILE A CA 1
ATOM 660 C C . ILE A 1 83 ? 7.703 2.359 9.055 1.00 95.62 83 ILE A C 1
ATOM 662 O O . ILE A 1 83 ? 8.762 1.993 9.575 1.00 95.62 83 ILE A O 1
ATOM 666 N N . THR A 1 84 ? 6.850 3.145 9.704 1.00 94.38 84 THR A N 1
ATOM 667 C CA . THR A 1 84 ? 7.122 3.711 11.027 1.00 94.38 84 THR A CA 1
ATOM 668 C C . THR A 1 84 ? 6.931 2.676 12.134 1.00 94.38 84 THR A C 1
ATOM 670 O O . THR A 1 84 ? 7.824 2.531 12.973 1.00 94.38 84 THR A O 1
ATOM 673 N N . SER A 1 85 ? 5.811 1.951 12.106 1.00 91.75 85 SER A N 1
ATOM 674 C CA . SER A 1 85 ? 5.334 1.048 13.159 1.00 91.75 85 SER A CA 1
ATOM 675 C C . SER A 1 85 ? 5.793 -0.406 13.007 1.00 91.75 85 SER A C 1
ATOM 677 O O . SER A 1 85 ? 5.671 -1.173 13.960 1.00 91.75 85 SER A O 1
ATOM 679 N N . CYS A 1 86 ? 6.352 -0.805 11.855 1.00 91.00 86 CYS A N 1
ATOM 680 C CA . CYS A 1 86 ? 6.892 -2.154 11.686 1.00 91.00 86 CYS A CA 1
ATOM 681 C C . CYS A 1 86 ? 8.075 -2.390 12.642 1.00 91.00 86 CYS A C 1
ATOM 683 O O . CYS A 1 86 ? 9.139 -1.778 12.515 1.00 91.00 86 CYS A O 1
ATOM 685 N N . ASN A 1 87 ? 7.878 -3.295 13.604 1.00 89.62 87 ASN A N 1
ATOM 686 C CA . ASN A 1 87 ? 8.887 -3.662 14.602 1.00 89.62 87 ASN A CA 1
ATOM 687 C C . ASN A 1 87 ? 9.917 -4.669 14.070 1.00 89.62 87 ASN A C 1
ATOM 689 O O . ASN A 1 87 ? 11.001 -4.807 14.636 1.00 89.62 87 ASN A O 1
ATOM 693 N N . ASP A 1 88 ? 9.595 -5.369 12.981 1.00 93.06 88 ASP A N 1
ATOM 694 C CA . ASP A 1 88 ? 10.529 -6.265 12.314 1.00 93.06 88 ASP A CA 1
ATOM 695 C C . ASP A 1 88 ? 11.509 -5.450 11.464 1.00 93.06 88 ASP A C 1
ATOM 697 O O . ASP A 1 88 ? 11.143 -4.832 10.461 1.00 93.06 88 ASP A O 1
ATOM 701 N N . LYS A 1 89 ? 12.775 -5.437 11.887 1.00 93.50 89 LYS A N 1
ATOM 702 C CA . LYS A 1 89 ? 13.822 -4.634 11.253 1.00 93.50 89 LYS A CA 1
ATOM 703 C C . LYS A 1 89 ? 14.021 -4.996 9.778 1.00 93.50 89 LYS A C 1
ATOM 705 O O . LYS A 1 89 ? 14.213 -4.096 8.965 1.00 93.50 89 LYS A O 1
ATOM 710 N N . GLU A 1 90 ? 13.958 -6.279 9.431 1.00 94.81 90 GLU A N 1
ATOM 711 C CA . GLU A 1 90 ? 14.193 -6.740 8.061 1.00 94.81 90 GLU A CA 1
ATOM 712 C C . GLU A 1 90 ? 13.044 -6.314 7.139 1.00 94.81 90 GLU A C 1
ATOM 714 O O . GLU A 1 90 ? 13.276 -5.771 6.056 1.00 94.81 90 GLU A O 1
ATOM 719 N N . LEU A 1 91 ? 11.796 -6.504 7.580 1.00 93.94 91 LEU A N 1
ATOM 720 C CA . LEU A 1 91 ? 10.618 -6.075 6.817 1.00 93.94 91 LEU A CA 1
ATOM 721 C C . LEU A 1 91 ? 10.576 -4.554 6.657 1.00 93.94 91 LEU A C 1
ATOM 723 O O . LEU A 1 91 ? 10.289 -4.050 5.570 1.00 93.94 91 LEU A O 1
ATOM 727 N N . LYS A 1 92 ? 10.931 -3.817 7.711 1.00 95.00 92 LYS A N 1
ATOM 728 C CA . LYS A 1 92 ? 11.019 -2.356 7.680 1.00 95.00 92 LYS A CA 1
ATOM 729 C C . LYS A 1 92 ? 12.058 -1.856 6.678 1.00 95.00 92 LYS A C 1
ATOM 731 O O . LYS A 1 92 ? 11.754 -0.963 5.890 1.00 95.00 92 LYS A O 1
ATOM 736 N N . GLU A 1 93 ? 13.262 -2.426 6.667 1.00 96.19 93 GLU A N 1
ATOM 737 C CA . GLU A 1 93 ? 14.311 -2.061 5.702 1.00 96.19 93 GLU A CA 1
ATOM 738 C C . GLU A 1 93 ? 13.881 -2.354 4.253 1.00 96.19 93 GLU A C 1
ATOM 740 O O . GLU A 1 93 ? 14.107 -1.537 3.350 1.00 96.19 93 GLU A O 1
ATOM 745 N N . LYS A 1 94 ? 13.183 -3.473 4.026 1.00 96.75 94 LYS A N 1
ATOM 746 C CA . LYS A 1 94 ? 12.599 -3.806 2.718 1.00 96.75 94 LYS A CA 1
ATOM 747 C C . LYS A 1 94 ? 11.502 -2.817 2.296 1.00 96.75 94 LYS A C 1
ATOM 749 O O . LYS A 1 94 ? 11.498 -2.391 1.144 1.00 96.75 94 LYS A O 1
ATOM 754 N N . LEU A 1 95 ? 10.619 -2.386 3.203 1.00 95.31 95 LEU A N 1
ATOM 755 C CA . LEU A 1 95 ? 9.621 -1.346 2.900 1.00 95.31 95 LEU A CA 1
ATOM 756 C C . LEU A 1 95 ? 10.271 -0.002 2.560 1.00 95.31 95 LEU A C 1
ATOM 758 O O . LEU A 1 95 ? 9.910 0.608 1.555 1.00 95.31 95 LEU A O 1
ATOM 762 N N . ILE A 1 96 ? 11.235 0.446 3.372 1.00 96.38 96 ILE A N 1
ATOM 763 C CA . ILE A 1 96 ? 11.935 1.728 3.179 1.00 96.38 96 ILE A CA 1
ATOM 764 C C . ILE A 1 96 ? 12.648 1.766 1.825 1.00 96.38 96 ILE A C 1
ATOM 766 O O . ILE A 1 96 ? 12.643 2.797 1.156 1.00 96.38 96 ILE A O 1
ATOM 770 N N . SER A 1 97 ? 13.263 0.654 1.421 1.00 96.06 97 SER A N 1
ATOM 771 C CA . SER A 1 97 ? 13.980 0.570 0.147 1.00 96.06 97 SER A CA 1
ATOM 772 C C . SER A 1 97 ? 13.049 0.469 -1.065 1.00 96.06 97 SER A C 1
ATOM 774 O O . SER A 1 97 ? 13.337 1.075 -2.098 1.00 96.06 97 SER A O 1
ATOM 776 N N . ALA A 1 98 ? 11.932 -0.254 -0.951 1.00 96.94 98 ALA A N 1
ATOM 777 C CA . ALA A 1 98 ? 11.022 -0.496 -2.067 1.00 96.94 98 ALA A CA 1
ATOM 778 C C . ALA A 1 98 ? 10.057 0.671 -2.335 1.00 96.94 98 ALA A C 1
ATOM 780 O O . ALA A 1 98 ? 9.879 1.085 -3.486 1.00 96.94 98 ALA A O 1
ATOM 781 N N . TRP A 1 99 ? 9.440 1.215 -1.282 1.00 97.06 99 TRP A N 1
ATOM 782 C CA . TRP A 1 99 ? 8.314 2.140 -1.410 1.00 97.06 99 TRP A CA 1
ATOM 783 C C . TRP A 1 99 ? 8.594 3.385 -2.269 1.00 97.06 99 TRP A C 1
ATOM 785 O O . TRP A 1 99 ? 7.780 3.663 -3.146 1.00 97.06 99 TRP A O 1
ATOM 795 N N . PRO A 1 100 ? 9.732 4.098 -2.135 1.00 96.06 100 PRO A N 1
ATOM 796 C CA . PRO A 1 100 ? 9.978 5.300 -2.933 1.00 96.06 100 PRO A CA 1
ATOM 797 C C . PRO A 1 100 ? 9.915 5.058 -4.446 1.00 96.06 100 PRO A C 1
ATOM 799 O O . PRO A 1 100 ? 9.497 5.926 -5.201 1.00 96.06 100 PRO A O 1
ATOM 802 N N . SER A 1 101 ? 10.317 3.871 -4.909 1.00 95.81 101 SER A N 1
ATOM 803 C CA . SER A 1 101 ? 10.268 3.541 -6.342 1.00 95.81 101 SER A CA 1
ATOM 804 C C . SER A 1 101 ? 8.877 3.146 -6.806 1.00 95.81 101 SER A C 1
ATOM 806 O O . SER A 1 101 ? 8.512 3.436 -7.941 1.00 95.81 101 SER A O 1
ATOM 808 N N . VAL A 1 102 ? 8.109 2.490 -5.935 1.00 96.38 102 VAL A N 1
ATOM 809 C CA . VAL A 1 102 ? 6.698 2.194 -6.193 1.00 96.38 102 VAL A CA 1
ATOM 810 C C . VAL A 1 102 ? 5.913 3.500 -6.298 1.00 96.38 102 VAL A C 1
ATOM 812 O O . VAL A 1 102 ? 5.208 3.699 -7.281 1.00 96.38 102 VAL A O 1
ATOM 815 N N . ASP A 1 103 ? 6.107 4.426 -5.361 1.00 95.25 103 ASP A N 1
ATOM 816 C CA . ASP A 1 103 ? 5.447 5.735 -5.366 1.00 95.25 103 ASP A CA 1
ATOM 817 C C . ASP A 1 103 ? 5.789 6.543 -6.632 1.00 95.25 103 ASP A C 1
ATOM 819 O O . ASP A 1 103 ? 4.904 7.048 -7.321 1.00 95.25 103 ASP A O 1
ATOM 823 N N . LEU A 1 104 ? 7.068 6.567 -7.031 1.00 94.19 104 LEU A N 1
ATOM 824 C CA . LEU A 1 104 ? 7.502 7.219 -8.275 1.00 94.19 104 LEU A CA 1
ATOM 825 C C . LEU A 1 104 ? 6.937 6.567 -9.546 1.00 94.19 104 LEU A C 1
ATOM 827 O O . LEU A 1 104 ? 6.885 7.224 -10.589 1.00 94.19 104 LEU A O 1
ATOM 831 N N . SER A 1 105 ? 6.541 5.289 -9.506 1.00 94.94 105 SER A N 1
ATOM 832 C CA . SER A 1 105 ? 5.960 4.624 -10.681 1.00 94.94 105 SER A CA 1
ATOM 833 C C . SER A 1 105 ? 4.626 5.252 -11.079 1.00 94.94 105 SER A C 1
ATOM 835 O O . SER A 1 105 ? 4.343 5.363 -12.271 1.00 94.94 105 SER A O 1
ATOM 837 N N . GLN A 1 106 ? 3.877 5.778 -10.107 1.00 93.31 106 GLN A N 1
ATOM 838 C CA . GLN A 1 106 ? 2.654 6.527 -10.359 1.00 93.31 106 GLN A CA 1
ATO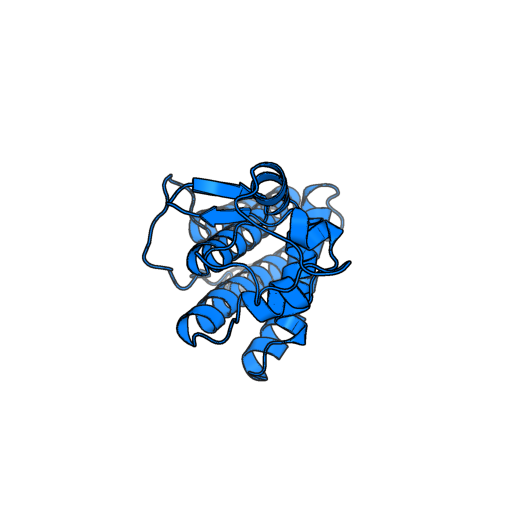M 839 C C . GLN A 1 106 ? 2.931 7.771 -11.215 1.00 93.31 106 GLN A C 1
ATOM 841 O O . GLN A 1 106 ? 2.306 7.980 -12.253 1.00 93.31 106 GLN A O 1
ATOM 846 N N . GLU A 1 107 ? 3.912 8.585 -10.817 1.00 90.25 107 GLU A N 1
ATOM 847 C CA . GLU A 1 107 ? 4.283 9.785 -11.572 1.00 90.25 107 GLU A CA 1
ATOM 848 C C . GLU A 1 107 ? 4.810 9.432 -12.965 1.00 90.25 107 GLU A C 1
ATOM 850 O O . GLU A 1 107 ? 4.436 10.074 -13.947 1.00 90.25 107 GLU A O 1
ATOM 855 N N . ASN A 1 108 ? 5.636 8.385 -13.062 1.00 90.69 108 ASN A N 1
ATOM 856 C CA . ASN A 1 108 ? 6.218 7.941 -14.327 1.00 90.69 108 ASN A CA 1
ATOM 857 C C . ASN A 1 108 ? 5.179 7.380 -15.310 1.00 90.69 108 ASN A C 1
ATOM 859 O O . ASN A 1 108 ? 5.418 7.386 -16.517 1.00 90.69 108 ASN A O 1
ATOM 863 N N . ALA A 1 109 ? 4.045 6.886 -14.808 1.00 90.31 109 ALA A N 1
ATOM 864 C CA . ALA A 1 109 ? 2.930 6.444 -15.637 1.00 90.31 109 ALA A CA 1
ATOM 865 C C . ALA A 1 109 ? 2.233 7.619 -16.345 1.00 90.31 109 ALA A C 1
ATOM 867 O O . ALA A 1 109 ? 1.759 7.466 -17.470 1.00 90.31 109 ALA A O 1
ATOM 868 N N . HIS A 1 110 ? 2.188 8.790 -15.700 1.00 84.50 110 HIS A N 1
ATOM 869 C CA . HIS A 1 110 ? 1.557 9.997 -16.241 1.00 84.50 110 HIS A CA 1
ATOM 870 C C . HIS A 1 110 ? 2.509 10.843 -17.084 1.00 84.50 110 HIS A C 1
ATOM 872 O O . HIS A 1 110 ? 2.138 11.321 -18.155 1.00 84.50 110 HIS A O 1
ATOM 878 N N . ASP A 1 111 ? 3.725 11.043 -16.590 1.00 79.69 111 ASP A N 1
ATOM 879 C CA . ASP A 1 111 ? 4.748 11.869 -17.210 1.00 79.69 111 ASP A CA 1
ATOM 880 C C . ASP A 1 111 ? 6.032 11.040 -17.214 1.00 79.69 111 ASP A C 1
ATOM 882 O O . ASP A 1 111 ? 6.731 10.941 -16.204 1.00 79.69 111 ASP A O 1
ATOM 886 N N . TYR A 1 112 ? 6.265 10.333 -18.324 1.00 80.56 112 TYR A N 1
ATOM 887 C CA . TYR A 1 112 ? 7.331 9.341 -18.470 1.00 80.56 112 TYR A CA 1
ATOM 888 C C . TYR A 1 112 ? 8.718 9.989 -18.388 1.00 80.56 112 TYR A C 1
ATOM 890 O O . TYR A 1 112 ? 9.340 10.339 -19.393 1.00 80.56 112 TYR A O 1
ATOM 898 N N . LYS A 1 113 ? 9.200 10.153 -17.158 1.00 78.06 113 LYS A N 1
ATOM 899 C CA . LYS A 1 113 ? 10.406 10.908 -16.803 1.00 78.06 113 LYS A CA 1
ATOM 900 C C . LYS A 1 113 ? 11.653 10.047 -16.677 1.00 78.06 113 LYS A C 1
ATOM 902 O O . LYS A 1 113 ? 12.754 10.555 -16.875 1.00 78.06 113 LYS A O 1
ATOM 907 N N . PHE A 1 114 ? 11.513 8.774 -16.307 1.00 75.50 114 PHE A N 1
ATOM 908 C CA . PHE A 1 114 ? 12.626 8.037 -15.700 1.00 75.50 114 PHE A CA 1
ATOM 909 C C . PHE A 1 114 ? 13.287 6.962 -16.578 1.00 75.50 114 PHE A C 1
ATOM 911 O O . PHE A 1 114 ? 14.294 6.382 -16.172 1.00 75.50 114 PHE A O 1
ATOM 918 N N . GLY A 1 115 ? 12.816 6.740 -17.807 1.00 84.44 115 GLY A N 1
ATOM 919 C CA . GLY A 1 115 ? 13.441 5.801 -18.747 1.00 84.44 115 GLY A CA 1
ATOM 920 C C . GLY A 1 115 ? 13.401 4.327 -18.299 1.00 84.44 115 GLY A C 1
ATOM 921 O O . GLY A 1 115 ? 13.143 3.992 -17.143 1.00 84.44 115 GLY A O 1
ATOM 922 N N . LEU A 1 116 ? 13.686 3.406 -19.223 1.00 87.19 116 LEU A N 1
ATOM 923 C CA . LEU A 1 116 ? 13.508 1.964 -18.987 1.00 87.19 116 LEU A CA 1
ATOM 924 C C . LEU A 1 116 ? 14.414 1.405 -17.884 1.00 87.19 116 LEU A C 1
ATOM 926 O O . LEU A 1 116 ? 13.982 0.573 -17.091 1.00 87.19 116 LEU A O 1
ATOM 930 N N . GLY A 1 117 ? 15.656 1.887 -17.776 1.00 86.38 117 GLY A N 1
ATOM 931 C CA . GLY A 1 117 ? 16.574 1.436 -16.725 1.00 86.38 117 GLY A CA 1
ATOM 932 C C . GLY A 1 117 ? 15.995 1.620 -15.318 1.00 86.38 117 GLY A C 1
ATOM 933 O O . GLY A 1 117 ? 16.145 0.741 -14.469 1.00 86.38 117 GLY A O 1
ATOM 934 N N . PHE A 1 118 ? 15.267 2.716 -15.090 1.00 91.00 118 PHE A N 1
ATOM 935 C CA . PHE A 1 118 ? 14.604 2.973 -13.816 1.00 91.00 118 PHE A CA 1
ATOM 936 C C . PHE A 1 118 ? 13.300 2.181 -13.666 1.00 91.00 118 PHE A C 1
ATOM 938 O O . PHE A 1 118 ? 13.023 1.678 -12.580 1.00 91.00 118 PHE A O 1
ATOM 945 N N . VAL A 1 119 ? 12.549 1.958 -14.752 1.00 92.69 119 VAL A N 1
ATOM 946 C CA . VAL A 1 119 ? 11.369 1.069 -14.736 1.00 92.69 119 VAL A CA 1
ATOM 947 C C . VAL A 1 119 ? 11.741 -0.358 -14.305 1.00 92.69 119 VAL A C 1
ATOM 949 O O . VAL A 1 119 ? 11.026 -0.966 -13.509 1.00 92.69 119 VAL A O 1
ATOM 952 N N . LYS A 1 120 ? 12.908 -0.874 -14.718 1.00 92.44 120 LYS A N 1
ATOM 953 C CA . LYS A 1 120 ? 13.423 -2.171 -14.232 1.00 92.44 120 LYS A CA 1
ATOM 954 C C . LYS A 1 120 ? 13.614 -2.188 -12.710 1.00 92.44 120 LYS A C 1
ATOM 956 O O . LYS A 1 120 ? 13.376 -3.212 -12.071 1.00 92.44 120 LYS A O 1
ATOM 961 N N . TYR A 1 121 ? 14.049 -1.072 -12.124 1.00 93.38 121 TYR A N 1
ATOM 962 C CA . TYR A 1 121 ? 14.176 -0.934 -10.673 1.00 93.38 121 TYR A CA 1
ATOM 963 C C . TYR A 1 121 ? 12.800 -0.868 -9.993 1.00 93.38 121 TYR A C 1
ATOM 965 O O . TYR A 1 121 ? 12.576 -1.577 -9.015 1.00 93.38 121 TYR A O 1
ATOM 973 N N . MET A 1 122 ? 11.852 -0.117 -10.562 1.00 95.56 122 MET A N 1
ATOM 974 C CA . MET A 1 122 ? 10.465 -0.050 -10.082 1.00 95.56 122 MET A CA 1
ATOM 975 C C . MET A 1 122 ? 9.788 -1.430 -10.045 1.00 95.56 122 MET A C 1
ATOM 977 O O . MET A 1 122 ? 9.151 -1.756 -9.046 1.00 95.56 122 MET A O 1
ATOM 981 N N . LEU A 1 123 ? 9.980 -2.264 -11.077 1.00 95.25 123 LEU A N 1
ATOM 982 C CA . LEU A 1 123 ? 9.448 -3.637 -11.132 1.00 95.25 123 LEU A CA 1
ATOM 983 C C . LEU A 1 123 ? 9.923 -4.472 -9.936 1.00 95.25 123 LEU A C 1
ATOM 985 O O . LEU A 1 123 ? 9.127 -5.112 -9.247 1.00 95.25 123 LEU A O 1
ATOM 989 N N . LYS A 1 124 ? 11.233 -4.437 -9.658 1.00 95.00 124 LYS A N 1
ATOM 990 C CA . LYS A 1 124 ? 11.822 -5.148 -8.514 1.00 95.00 124 LYS A CA 1
ATOM 991 C C . LYS A 1 124 ? 11.289 -4.612 -7.188 1.00 95.00 124 LYS A C 1
ATOM 993 O O . LYS A 1 124 ? 10.985 -5.399 -6.294 1.00 95.00 124 LYS A O 1
ATOM 998 N N . SER A 1 125 ? 11.150 -3.296 -7.067 1.00 96.44 125 SER A N 1
ATOM 999 C CA . SER A 1 125 ? 10.610 -2.663 -5.865 1.00 96.44 125 SER A CA 1
ATOM 1000 C C . SER A 1 125 ? 9.152 -3.046 -5.612 1.00 96.44 125 SER A C 1
ATOM 1002 O O . SER A 1 125 ? 8.818 -3.364 -4.474 1.00 96.44 125 SER A O 1
ATOM 1004 N N . ALA A 1 126 ? 8.302 -3.118 -6.641 1.00 96.88 126 ALA A N 1
ATOM 1005 C CA . ALA A 1 126 ? 6.923 -3.585 -6.481 1.00 96.88 126 ALA A CA 1
ATOM 1006 C C . ALA A 1 126 ? 6.848 -5.030 -5.976 1.00 96.88 126 ALA A C 1
ATOM 1008 O O . ALA A 1 126 ? 6.079 -5.300 -5.056 1.00 96.88 126 ALA A O 1
ATOM 1009 N N . MET A 1 127 ? 7.697 -5.936 -6.481 1.00 95.31 127 MET A N 1
ATOM 1010 C CA . MET A 1 127 ? 7.795 -7.298 -5.934 1.00 95.31 127 MET A CA 1
ATOM 1011 C C . MET A 1 127 ? 8.104 -7.289 -4.441 1.00 95.31 127 MET A C 1
ATOM 1013 O O . MET A 1 127 ? 7.432 -7.958 -3.656 1.00 95.31 127 MET A O 1
ATOM 1017 N N . VAL A 1 128 ? 9.163 -6.569 -4.059 1.00 96.06 128 VAL A N 1
ATOM 1018 C CA . VAL A 1 128 ? 9.628 -6.520 -2.671 1.00 96.06 128 VAL A CA 1
ATOM 1019 C C . VAL A 1 128 ? 8.5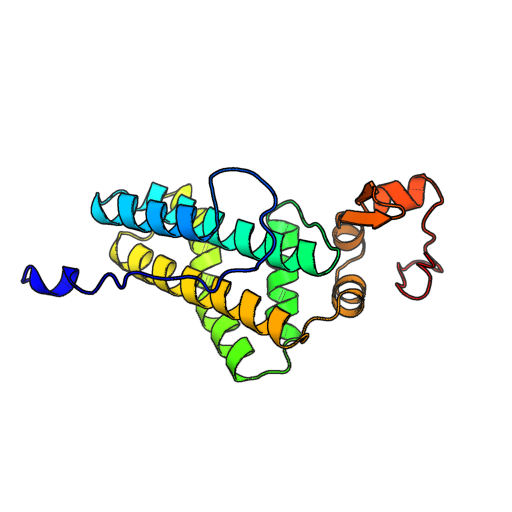31 -5.947 -1.785 1.00 96.06 128 VAL A C 1
ATOM 1021 O O . VAL A 1 128 ? 8.201 -6.553 -0.771 1.00 96.06 128 VAL A O 1
ATOM 1024 N N . PHE A 1 129 ? 7.927 -4.832 -2.193 1.00 97.31 129 PHE A N 1
ATOM 1025 C CA . PHE A 1 129 ? 6.827 -4.202 -1.475 1.00 97.31 129 PHE A CA 1
ATOM 1026 C C . PHE A 1 129 ? 5.656 -5.171 -1.271 1.00 97.31 129 PHE A C 1
ATOM 1028 O O . PHE A 1 129 ? 5.247 -5.407 -0.134 1.00 97.31 129 PHE A O 1
ATOM 1035 N N . CYS A 1 130 ? 5.176 -5.799 -2.347 1.00 96.12 130 CYS A N 1
ATOM 1036 C CA . CYS A 1 130 ? 4.041 -6.715 -2.290 1.00 96.12 130 CYS A CA 1
ATOM 1037 C C . CYS A 1 130 ? 4.311 -7.924 -1.381 1.00 96.12 130 CYS A C 1
ATOM 1039 O O . CYS A 1 130 ? 3.481 -8.276 -0.542 1.00 96.12 130 CYS A O 1
ATOM 1041 N N . ASN A 1 131 ? 5.499 -8.523 -1.493 1.00 94.38 131 ASN A N 1
ATOM 1042 C CA . ASN A 1 131 ? 5.888 -9.662 -0.664 1.00 94.38 131 ASN A CA 1
ATOM 1043 C C . ASN A 1 131 ? 6.096 -9.280 0.809 1.00 94.38 131 ASN A C 1
ATOM 1045 O O . ASN A 1 131 ? 5.846 -10.106 1.686 1.00 94.38 131 ASN A O 1
ATOM 1049 N N . VAL A 1 132 ? 6.512 -8.046 1.109 1.00 95.19 132 VAL A N 1
ATOM 1050 C CA . VAL A 1 132 ? 6.575 -7.576 2.499 1.00 95.19 132 VAL A CA 1
ATOM 1051 C C . VAL A 1 132 ? 5.179 -7.405 3.087 1.00 95.19 132 VAL A C 1
ATOM 1053 O O . VAL A 1 132 ? 4.969 -7.827 4.221 1.00 95.19 132 VAL A O 1
ATOM 1056 N N . LEU A 1 133 ? 4.214 -6.857 2.340 1.00 95.19 133 LEU A N 1
ATOM 1057 C CA . LEU A 1 133 ? 2.826 -6.774 2.814 1.00 95.19 133 LEU A CA 1
ATOM 1058 C C . LEU A 1 133 ? 2.266 -8.160 3.154 1.00 95.19 133 LEU A C 1
ATOM 1060 O O . LEU A 1 133 ? 1.686 -8.344 4.225 1.00 95.19 133 LEU A O 1
ATOM 1064 N N . TYR A 1 134 ? 2.521 -9.146 2.290 1.00 91.94 134 TYR A N 1
ATOM 1065 C CA . TYR A 1 134 ? 2.183 -10.541 2.564 1.00 91.94 134 TYR A CA 1
ATOM 1066 C C . TYR A 1 134 ? 2.816 -11.034 3.876 1.00 91.94 134 TYR A C 1
ATOM 1068 O O . TYR A 1 134 ? 2.129 -11.575 4.739 1.00 91.94 134 TYR A O 1
ATOM 1076 N N . GLU A 1 135 ? 4.120 -10.813 4.069 1.00 93.44 135 GLU A N 1
ATOM 1077 C CA . GLU A 1 135 ? 4.823 -11.269 5.274 1.00 93.44 135 GLU A CA 1
ATOM 1078 C C . GLU A 1 135 ? 4.357 -10.573 6.558 1.00 93.44 135 GLU A C 1
ATOM 1080 O O . GLU A 1 135 ? 4.277 -11.225 7.600 1.00 93.44 135 GLU A O 1
ATOM 1085 N N . ILE A 1 136 ? 4.022 -9.281 6.505 1.00 92.69 136 ILE A N 1
ATOM 1086 C CA . ILE A 1 136 ? 3.448 -8.559 7.650 1.00 92.69 136 ILE A CA 1
ATOM 1087 C C . ILE A 1 136 ? 2.125 -9.205 8.070 1.00 92.69 136 ILE A C 1
ATOM 1089 O O . ILE A 1 136 ? 1.893 -9.398 9.269 1.00 92.69 136 ILE A O 1
ATOM 1093 N N . ASN A 1 137 ? 1.285 -9.562 7.096 1.00 89.31 137 ASN A N 1
ATOM 1094 C CA . ASN A 1 137 ? 0.000 -10.204 7.345 1.00 89.31 137 ASN A CA 1
ATOM 1095 C C . ASN A 1 137 ? 0.164 -11.610 7.940 1.00 89.31 137 ASN A C 1
ATOM 1097 O O . ASN A 1 137 ? -0.416 -11.906 8.982 1.00 89.31 137 ASN A O 1
ATOM 1101 N N . GLU A 1 138 ? 1.013 -12.451 7.341 1.00 88.81 138 GLU A N 1
ATOM 1102 C CA . GLU A 1 138 ? 1.273 -13.815 7.831 1.00 88.81 138 GLU A CA 1
ATOM 1103 C C . GLU A 1 138 ? 1.810 -13.830 9.265 1.00 88.81 138 GLU A C 1
ATOM 1105 O O . GLU A 1 138 ? 1.436 -14.670 10.085 1.00 88.81 138 GLU A O 1
ATOM 1110 N N . ARG A 1 139 ? 2.672 -12.863 9.598 1.00 91.19 139 ARG A N 1
ATOM 1111 C CA . ARG A 1 139 ? 3.227 -12.709 10.948 1.00 91.19 139 ARG A CA 1
ATOM 1112 C C . ARG A 1 139 ? 2.268 -12.009 11.913 1.00 91.19 139 ARG A C 1
ATOM 1114 O O . ARG A 1 139 ? 2.653 -11.787 13.061 1.00 91.19 139 ARG A O 1
ATOM 1121 N N . LYS A 1 140 ? 1.065 -11.615 11.470 1.00 88.94 140 LYS A N 1
ATOM 1122 C CA . LYS A 1 140 ? 0.079 -10.834 12.244 1.00 88.94 140 LYS A CA 1
ATOM 1123 C C . LYS A 1 140 ? 0.712 -9.620 12.933 1.00 88.94 140 LYS A C 1
ATOM 1125 O O . LYS A 1 140 ? 0.430 -9.321 14.089 1.00 88.94 140 LYS A O 1
ATOM 1130 N N . SER A 1 141 ? 1.639 -8.964 12.235 1.00 88.81 141 SER A N 1
ATOM 1131 C CA . SER A 1 141 ? 2.458 -7.870 12.777 1.00 88.81 141 SER A CA 1
ATOM 1132 C C . SER A 1 141 ? 1.844 -6.486 12.547 1.00 88.81 141 SER A C 1
ATOM 1134 O O . SER A 1 141 ? 2.465 -5.476 12.867 1.00 88.81 141 SER A O 1
ATOM 1136 N N . PHE A 1 142 ? 0.639 -6.438 11.981 1.00 92.00 142 PHE A N 1
ATOM 1137 C CA . PHE A 1 142 ? -0.145 -5.230 11.781 1.00 92.00 142 PHE A CA 1
ATOM 1138 C C . PHE A 1 142 ? -1.267 -5.151 12.816 1.00 92.00 142 PHE A C 1
ATOM 1140 O O . PHE A 1 142 ? -1.948 -6.141 13.073 1.00 92.00 142 PHE A O 1
ATOM 1147 N N . ASN A 1 143 ? -1.462 -3.965 13.389 1.00 91.19 143 ASN A N 1
ATOM 1148 C CA . ASN A 1 143 ? -2.574 -3.667 14.278 1.00 91.19 143 ASN A CA 1
ATOM 1149 C C . ASN A 1 143 ? -3.416 -2.549 13.655 1.00 91.19 143 ASN A C 1
ATOM 1151 O O . ASN A 1 143 ? -2.932 -1.436 13.433 1.00 91.19 143 ASN A O 1
ATOM 1155 N N . ARG A 1 144 ? -4.679 -2.873 13.369 1.00 91.56 144 ARG A N 1
ATOM 1156 C CA . ARG A 1 144 ? -5.657 -1.957 12.779 1.00 91.56 144 ARG A CA 1
ATOM 1157 C C . ARG A 1 144 ? -5.882 -0.717 13.641 1.00 91.56 144 ARG A C 1
ATOM 1159 O O . ARG A 1 144 ? -5.898 0.397 13.123 1.00 91.56 144 ARG A O 1
ATOM 1166 N N . ASP A 1 145 ? -6.063 -0.909 14.939 1.00 89.12 145 ASP A N 1
ATOM 1167 C CA . ASP A 1 145 ? -6.439 0.163 15.857 1.00 89.12 145 ASP A CA 1
ATOM 1168 C C . ASP A 1 145 ? -5.272 1.143 16.040 1.00 89.12 145 ASP A C 1
ATOM 1170 O O . ASP A 1 145 ? -5.482 2.355 16.103 1.00 89.12 145 ASP A O 1
ATOM 1174 N N . ASP A 1 146 ? -4.032 0.642 16.023 1.00 92.62 146 ASP A N 1
ATOM 1175 C CA . ASP A 1 146 ? -2.830 1.484 16.031 1.00 92.62 146 ASP A CA 1
ATOM 1176 C C . ASP A 1 146 ? -2.742 2.367 14.778 1.00 92.62 146 ASP A C 1
ATOM 1178 O O . ASP A 1 146 ? -2.369 3.538 14.883 1.00 92.62 146 ASP A O 1
ATOM 1182 N N . LEU A 1 147 ? -3.107 1.845 13.597 1.00 94.25 147 LEU A N 1
ATOM 1183 C CA . LEU A 1 147 ? -3.173 2.649 12.372 1.00 94.25 147 LEU A CA 1
ATOM 1184 C C . LEU A 1 147 ? -4.225 3.753 12.504 1.00 94.25 147 LEU A C 1
ATOM 1186 O O . LEU A 1 147 ? -3.924 4.915 12.231 1.00 94.25 147 LEU A O 1
ATOM 1190 N N . LEU A 1 148 ? -5.443 3.401 12.916 1.00 91.75 148 LEU A N 1
ATOM 1191 C CA . LEU A 1 148 ? -6.555 4.350 13.012 1.00 91.75 148 LEU A CA 1
ATOM 1192 C C . LEU A 1 148 ? -6.256 5.471 14.016 1.00 91.75 148 LEU A C 1
ATOM 1194 O O . LEU A 1 148 ? -6.494 6.634 13.708 1.00 91.75 148 LEU A O 1
ATOM 1198 N N . ASN A 1 149 ? -5.617 5.147 15.144 1.00 88.75 149 ASN A N 1
ATOM 1199 C CA . ASN A 1 149 ? -5.170 6.136 16.131 1.00 88.75 149 ASN A CA 1
ATOM 1200 C C . ASN A 1 149 ? -3.974 6.988 15.659 1.00 88.75 149 ASN A C 1
ATOM 1202 O O . ASN A 1 149 ? -3.717 8.059 16.212 1.00 88.75 149 ASN A O 1
ATOM 1206 N N . TRP A 1 150 ? -3.197 6.513 14.681 1.00 93.00 150 TRP A N 1
ATOM 1207 C CA . TRP A 1 150 ? -2.047 7.240 14.132 1.00 93.00 150 TRP A CA 1
ATOM 1208 C C . TRP A 1 150 ? -2.426 8.190 12.987 1.00 93.00 150 TRP A C 1
ATOM 1210 O O . TRP A 1 150 ? -1.725 9.179 12.727 1.00 93.00 150 TRP A O 1
ATOM 1220 N N . LEU A 1 151 ? -3.510 7.892 12.268 1.00 92.56 151 LEU A N 1
ATOM 1221 C CA . LEU A 1 151 ? -4.008 8.737 11.189 1.00 92.56 151 LEU A CA 1
ATOM 1222 C C . LEU A 1 151 ? -4.525 10.080 11.735 1.00 92.56 151 LEU A C 1
ATOM 1224 O O . LEU A 1 151 ? -5.098 10.133 12.819 1.00 92.56 151 LEU A O 1
ATOM 1228 N N . PRO A 1 152 ? -4.345 11.190 10.994 1.00 91.06 152 PRO A N 1
ATOM 1229 C CA . PRO A 1 152 ? -5.053 12.420 11.318 1.00 91.06 152 PRO A CA 1
ATOM 1230 C C . PRO A 1 152 ? -6.555 12.226 11.081 1.00 91.06 152 PRO A C 1
ATOM 1232 O O . PRO A 1 152 ? -6.934 11.564 10.113 1.00 91.06 152 PRO A O 1
ATOM 1235 N N . ASP A 1 153 ? -7.389 12.864 11.905 1.00 87.38 153 ASP A N 1
ATOM 1236 C CA . ASP A 1 153 ? -8.844 12.652 11.933 1.00 87.38 153 ASP A CA 1
ATOM 1237 C C . ASP A 1 153 ? -9.487 12.679 10.543 1.00 87.38 153 ASP A C 1
ATOM 1239 O O . ASP A 1 153 ? -10.223 11.769 10.185 1.00 87.38 153 ASP A O 1
ATOM 1243 N N . TYR A 1 154 ? -9.142 13.668 9.712 1.00 89.81 154 TYR A N 1
ATOM 1244 C CA . TYR A 1 154 ? -9.719 13.800 8.373 1.00 89.81 154 TYR A CA 1
ATOM 1245 C C . TYR A 1 154 ? -9.409 12.610 7.446 1.00 89.81 154 TYR A C 1
ATOM 1247 O O . TYR A 1 154 ? -10.241 12.280 6.618 1.00 89.81 154 TYR A O 1
ATOM 1255 N N . LEU A 1 155 ? -8.248 11.951 7.584 1.00 91.94 155 LEU A N 1
ATOM 1256 C CA . LEU A 1 155 ? -7.939 10.729 6.823 1.00 91.94 155 LEU A CA 1
ATOM 1257 C C . LEU A 1 155 ? -8.555 9.498 7.461 1.00 91.94 155 LEU A C 1
ATOM 1259 O O . LEU A 1 155 ? -8.931 8.572 6.757 1.00 91.94 155 LEU A O 1
ATOM 1263 N N . MET A 1 156 ? -8.628 9.465 8.790 1.00 91.62 156 MET A N 1
ATOM 1264 C CA . MET A 1 156 ? -9.262 8.357 9.487 1.00 91.62 156 MET A CA 1
ATOM 1265 C C . MET A 1 156 ? -10.756 8.275 9.130 1.00 91.62 156 MET A C 1
ATOM 1267 O O . MET A 1 156 ? -11.271 7.185 8.923 1.00 91.62 156 MET A O 1
ATOM 1271 N N . LEU A 1 157 ? -11.435 9.413 8.977 1.00 91.00 157 LEU A N 1
ATOM 1272 C CA . LEU A 1 157 ? -12.834 9.478 8.539 1.00 91.00 157 LEU A CA 1
ATOM 1273 C C . LEU A 1 157 ? -13.065 8.926 7.117 1.00 91.00 157 LEU A C 1
ATOM 1275 O O . LEU A 1 157 ? -14.146 8.405 6.849 1.00 91.00 157 LEU A O 1
ATOM 1279 N N . GLU A 1 158 ? -12.054 8.987 6.243 1.00 94.12 158 GLU A N 1
ATOM 1280 C CA . GLU A 1 158 ? -12.075 8.435 4.874 1.00 94.12 158 GLU A CA 1
ATOM 1281 C C . GLU A 1 158 ? -11.850 6.907 4.835 1.00 94.12 158 GLU A C 1
ATOM 1283 O O . GLU A 1 158 ? -12.004 6.280 3.787 1.00 94.12 158 GLU A O 1
ATOM 1288 N N . VAL A 1 159 ? -11.477 6.280 5.957 1.00 94.06 159 VAL A N 1
ATOM 1289 C CA . VAL A 1 159 ? -11.266 4.828 6.021 1.00 94.06 159 VAL A CA 1
ATOM 1290 C C . VAL A 1 159 ? -12.607 4.104 6.019 1.00 94.06 159 VAL A C 1
ATOM 1292 O O . VAL A 1 159 ? -13.516 4.463 6.766 1.00 94.06 159 VAL A O 1
ATOM 1295 N N . MET A 1 160 ? -12.720 3.042 5.222 1.00 94.56 160 MET A N 1
ATOM 1296 C CA . MET A 1 160 ? -13.869 2.142 5.249 1.00 94.56 160 MET A CA 1
ATOM 1297 C C . MET A 1 160 ? -13.650 0.994 6.230 1.00 94.56 160 MET A C 1
ATOM 1299 O O . MET A 1 160 ? -12.564 0.416 6.284 1.00 94.56 160 MET A O 1
ATOM 1303 N N . ILE A 1 161 ? -14.699 0.619 6.955 1.00 92.62 161 ILE A N 1
ATOM 1304 C CA . ILE A 1 161 ? -14.699 -0.541 7.854 1.00 92.62 161 ILE A CA 1
ATOM 1305 C C . ILE A 1 161 ? -15.969 -1.378 7.652 1.00 92.62 161 ILE A C 1
ATOM 1307 O O . ILE A 1 161 ? -16.989 -0.838 7.210 1.00 92.62 161 ILE A O 1
ATOM 1311 N N . PRO A 1 162 ? -15.943 -2.683 7.964 1.00 90.75 162 PRO A N 1
ATOM 1312 C CA . PRO A 1 162 ? -17.140 -3.503 7.968 1.00 90.75 162 PRO A CA 1
ATOM 1313 C C . PRO A 1 162 ? -17.877 -3.405 9.317 1.00 90.75 162 PRO A C 1
ATOM 1315 O O . PRO A 1 162 ? -17.289 -3.676 10.362 1.00 90.75 162 PRO A O 1
ATOM 1318 N N . ILE A 1 163 ? -19.173 -3.073 9.306 1.00 85.75 163 ILE A N 1
ATOM 1319 C CA . ILE A 1 163 ? -20.085 -3.201 10.463 1.00 85.75 163 ILE A CA 1
ATOM 1320 C C . ILE A 1 163 ? -21.341 -3.926 9.980 1.00 85.75 163 ILE A C 1
ATOM 1322 O O . ILE A 1 163 ? -21.927 -3.545 8.970 1.00 85.75 163 ILE A O 1
ATOM 1326 N N . ASP A 1 164 ? -21.735 -5.001 10.667 1.00 85.38 164 ASP A N 1
ATOM 1327 C CA . ASP A 1 164 ? -22.867 -5.863 10.280 1.00 85.38 164 ASP A CA 1
ATOM 1328 C C . ASP A 1 164 ? -22.792 -6.392 8.830 1.00 85.38 164 ASP A C 1
ATOM 1330 O O . ASP A 1 164 ? -23.808 -6.662 8.192 1.00 85.38 164 ASP A O 1
ATOM 1334 N N . GLY A 1 165 ? -21.577 -6.545 8.292 1.00 84.19 165 GLY A N 1
ATOM 1335 C CA . GLY A 1 165 ? -21.336 -6.997 6.917 1.00 84.19 165 GLY A CA 1
ATOM 1336 C C . GLY A 1 165 ? -21.460 -5.910 5.842 1.00 84.19 165 GLY A C 1
ATOM 1337 O O . GLY A 1 165 ? -21.188 -6.191 4.675 1.00 84.19 165 GLY A O 1
ATOM 1338 N N . GLU A 1 166 ? -21.813 -4.675 6.206 1.00 90.44 166 GLU A N 1
ATOM 1339 C CA . GLU A 1 166 ? -21.778 -3.522 5.303 1.00 90.44 166 GLU A CA 1
ATOM 1340 C C . GLU A 1 166 ? -20.408 -2.838 5.381 1.00 90.44 166 GLU A C 1
ATOM 13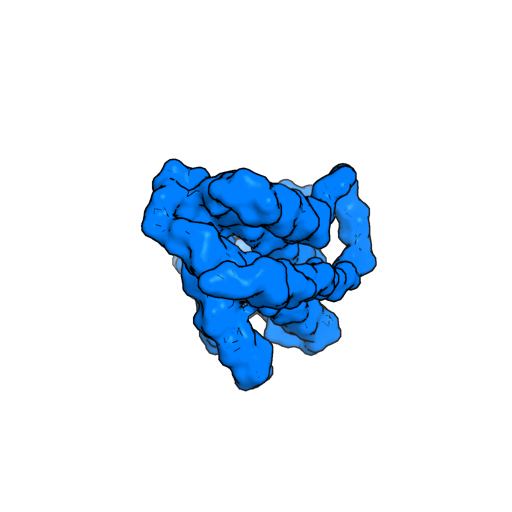42 O O . GLU A 1 166 ? -19.866 -2.643 6.464 1.00 90.44 166 GLU A O 1
ATOM 1347 N N . TRP A 1 167 ? -19.835 -2.456 4.238 1.00 92.06 167 TRP A N 1
ATOM 1348 C CA . TRP A 1 167 ? -18.610 -1.655 4.180 1.00 92.06 167 TRP A CA 1
ATOM 1349 C C . TRP A 1 167 ? -18.972 -0.197 3.914 1.00 92.06 167 TRP A C 1
ATOM 1351 O O . TRP A 1 167 ? -19.526 0.105 2.858 1.00 92.06 167 TRP A O 1
ATOM 1361 N N . LYS A 1 168 ? -18.643 0.701 4.845 1.00 93.00 168 LYS A N 1
ATOM 1362 C CA . LYS A 1 168 ? -18.842 2.152 4.694 1.00 93.00 168 LYS A CA 1
ATOM 1363 C C . LYS A 1 168 ? -17.682 2.917 5.302 1.00 93.00 168 LYS A C 1
ATOM 1365 O O . LYS A 1 168 ? -16.952 2.372 6.135 1.00 93.00 168 LYS A O 1
ATOM 1370 N N . MET A 1 169 ? -17.523 4.172 4.888 1.00 93.88 169 MET A N 1
ATOM 1371 C CA . MET A 1 169 ? -16.583 5.088 5.530 1.00 93.88 169 MET A CA 1
ATOM 1372 C C . MET A 1 169 ? -16.941 5.278 7.009 1.00 93.88 169 MET A C 1
ATOM 1374 O O . MET A 1 169 ? -18.116 5.276 7.384 1.00 93.88 169 MET A O 1
ATOM 1378 N N . ILE A 1 170 ? -15.930 5.482 7.855 1.00 91.25 170 ILE A N 1
ATOM 1379 C CA . ILE A 1 170 ? -16.127 5.775 9.280 1.00 91.25 170 ILE A CA 1
ATOM 1380 C C . ILE A 1 170 ? -17.030 7.004 9.456 1.00 91.25 170 ILE A C 1
ATOM 1382 O O . ILE A 1 170 ? -17.908 6.991 10.320 1.00 91.25 170 ILE A O 1
ATOM 1386 N N . ASP A 1 171 ? -16.867 8.030 8.615 1.00 91.75 171 ASP A N 1
ATOM 1387 C CA . ASP A 1 171 ? -17.723 9.220 8.634 1.00 91.75 171 ASP A CA 1
ATOM 1388 C C . ASP A 1 171 ? -19.211 8.887 8.444 1.00 91.75 171 ASP A C 1
ATOM 1390 O O . ASP A 1 171 ? -20.062 9.364 9.195 1.00 91.75 171 ASP A O 1
ATOM 1394 N N . GLU A 1 172 ? -19.540 8.009 7.496 1.00 92.00 172 GLU A N 1
ATOM 1395 C CA . GLU A 1 172 ? -20.924 7.598 7.237 1.00 92.00 172 GLU A CA 1
ATOM 1396 C C . GLU A 1 172 ? -21.527 6.893 8.452 1.00 92.00 172 GLU A C 1
ATOM 1398 O O . GLU A 1 172 ? -22.648 7.190 8.863 1.00 92.00 172 GLU A O 1
ATOM 1403 N N . TYR A 1 173 ? -20.764 6.011 9.094 1.00 90.25 173 TYR A N 1
ATOM 1404 C CA . TYR A 1 173 ? -21.235 5.328 10.293 1.00 90.25 173 TYR A CA 1
ATOM 1405 C C . TYR A 1 173 ? -21.446 6.249 11.492 1.00 90.25 173 TYR A C 1
ATOM 1407 O O . TYR A 1 173 ? -22.338 5.995 12.310 1.00 90.25 173 TYR A O 1
ATOM 1415 N N . ILE A 1 174 ? -20.655 7.315 11.605 1.00 88.06 174 ILE A N 1
ATOM 1416 C CA . ILE A 1 174 ? -20.872 8.356 12.613 1.00 88.06 174 ILE A CA 1
ATOM 1417 C C . ILE A 1 174 ? -22.180 9.098 12.319 1.00 88.06 174 ILE A C 1
ATOM 1419 O O . ILE A 1 174 ? -22.995 9.276 13.227 1.00 88.06 174 ILE A O 1
ATOM 1423 N N . HIS A 1 175 ? -22.428 9.466 11.059 1.00 89.06 175 HIS A N 1
ATOM 1424 C CA . HIS A 1 175 ? -23.677 10.113 10.642 1.00 89.06 175 HIS A CA 1
ATOM 1425 C C . HIS A 1 175 ? -24.911 9.219 10.859 1.00 89.06 175 HIS A C 1
ATOM 1427 O O . HIS A 1 175 ? -25.975 9.718 11.227 1.00 89.06 175 HIS A O 1
ATOM 1433 N N . GLU A 1 176 ? -24.772 7.901 10.698 1.00 88.50 176 GLU A N 1
ATOM 1434 C CA . GLU A 1 176 ? -25.819 6.912 10.996 1.00 88.50 176 GLU A CA 1
ATOM 1435 C C . GLU A 1 176 ? -25.999 6.645 12.504 1.00 88.50 176 GLU A C 1
ATOM 1437 O O . GLU A 1 176 ? -26.929 5.941 12.904 1.00 88.50 176 GLU A O 1
ATOM 1442 N N . GLY A 1 177 ? -25.120 7.180 13.357 1.00 83.81 177 GLY A N 1
ATOM 1443 C CA . GLY A 1 177 ? -25.121 6.933 14.800 1.00 83.81 177 GLY A CA 1
ATOM 1444 C C . GLY A 1 177 ? -24.684 5.518 15.198 1.00 83.81 177 GLY A C 1
ATOM 1445 O O . GLY A 1 177 ? -24.834 5.150 16.367 1.00 83.81 177 GLY A O 1
ATOM 1446 N N . LYS A 1 178 ? -24.143 4.738 14.251 1.00 80.88 178 LYS A N 1
ATOM 1447 C CA . LYS A 1 178 ? -23.568 3.402 14.485 1.00 80.88 178 LYS A CA 1
ATOM 1448 C C . LYS A 1 178 ? -22.184 3.481 15.134 1.00 80.88 178 LYS A C 1
ATOM 1450 O O . LYS A 1 178 ? -21.799 2.564 15.850 1.00 80.88 178 LYS A O 1
ATOM 1455 N N . LEU A 1 179 ? -21.472 4.592 14.941 1.00 78.81 179 LEU A N 1
ATOM 1456 C CA . LEU A 1 179 ? -20.220 4.913 15.627 1.00 78.81 179 LEU A CA 1
ATOM 1457 C C . LEU A 1 179 ? -20.333 6.234 16.392 1.00 78.81 179 LEU A C 1
ATOM 1459 O O . LEU A 1 179 ? -21.080 7.133 16.008 1.00 78.81 179 LEU A O 1
ATOM 1463 N N . LYS A 1 180 ? -19.572 6.364 17.483 1.00 67.56 180 LYS A N 1
ATOM 1464 C CA . LYS A 1 180 ? -19.480 7.600 18.271 1.00 67.56 180 LYS A CA 1
ATOM 1465 C C . LYS A 1 180 ? -18.022 7.975 18.504 1.00 67.56 180 LYS A C 1
ATOM 1467 O O . LYS A 1 180 ? -17.210 7.127 18.856 1.00 67.56 180 LYS A O 1
ATOM 1472 N N . LEU A 1 181 ? -17.725 9.263 18.360 1.00 63.94 181 LEU A N 1
ATOM 1473 C CA . LEU A 1 181 ? -16.475 9.873 18.812 1.00 63.94 181 LEU A CA 1
ATOM 1474 C C . LEU A 1 181 ? -16.647 10.232 20.302 1.00 63.94 181 LEU A C 1
ATOM 1476 O O . LEU A 1 181 ? -17.620 10.913 20.630 1.00 63.94 181 LEU A O 1
ATOM 1480 N N . GLU A 1 182 ? -15.769 9.805 21.220 1.00 54.91 182 GLU A N 1
ATOM 1481 C CA . GLU A 1 182 ? -15.725 10.440 22.554 1.00 54.91 182 GLU A CA 1
ATOM 1482 C C . GLU A 1 182 ? -14.642 11.513 22.594 1.00 54.91 182 GLU A C 1
ATOM 1484 O O . GLU A 1 182 ? -13.467 11.259 22.335 1.00 54.91 182 GLU A O 1
ATOM 1489 N N . GLY A 1 183 ? -15.044 12.715 23.007 1.00 57.53 183 GLY A N 1
ATOM 1490 C CA . GLY A 1 183 ? -14.184 13.893 22.967 1.00 57.53 183 GLY A CA 1
ATOM 1491 C C . GLY A 1 183 ? -13.953 14.391 21.538 1.00 57.53 183 GLY A C 1
ATOM 1492 O O . GLY A 1 183 ? -14.519 13.881 20.578 1.00 57.53 183 GLY A O 1
ATOM 1493 N N . GLU A 1 184 ? -13.109 15.409 21.386 1.00 47.25 184 GLU A N 1
ATOM 1494 C CA . GLU A 1 184 ? -12.751 15.986 20.077 1.00 47.25 184 GLU A CA 1
ATOM 1495 C C . GLU A 1 184 ? -11.858 15.063 19.222 1.00 47.25 184 GLU A C 1
ATOM 1497 O O . GLU A 1 184 ? -11.244 15.529 18.268 1.00 47.25 184 GLU A O 1
ATOM 1502 N N . LYS A 1 185 ? -11.731 13.771 19.562 1.00 43.69 185 LYS A N 1
ATOM 1503 C CA . LYS A 1 185 ? -10.880 12.817 18.846 1.00 43.69 185 LYS A CA 1
ATOM 1504 C C . LYS A 1 185 ? -11.587 11.479 18.648 1.00 43.69 185 LYS A C 1
ATOM 1506 O O . LYS A 1 185 ? -12.185 10.965 19.593 1.00 43.69 185 LYS A O 1
ATOM 1511 N N . PRO A 1 186 ? -11.469 10.858 17.471 1.00 46.56 186 PRO A N 1
ATOM 1512 C CA . PRO A 1 186 ? -11.819 9.460 17.312 1.00 46.56 186 PRO A CA 1
ATOM 1513 C C . PRO A 1 186 ? -10.886 8.609 18.169 1.00 46.56 186 PRO A C 1
ATOM 15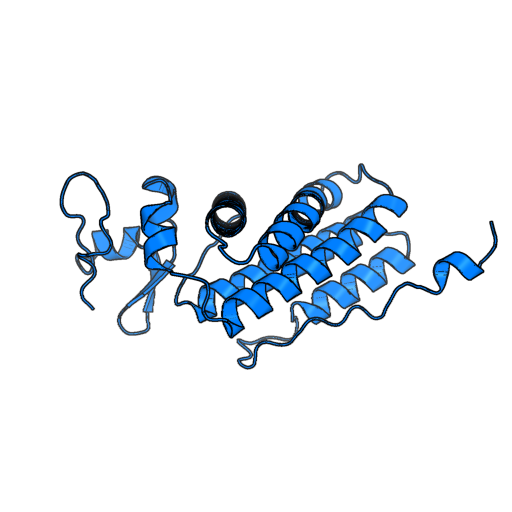15 O O . PRO A 1 186 ? -9.676 8.588 17.968 1.00 46.56 186 PRO A O 1
ATOM 1518 N N . ASN A 1 187 ? -11.443 7.932 19.163 1.00 45.53 187 ASN A N 1
ATOM 1519 C CA . ASN A 1 187 ? -10.726 6.951 19.955 1.00 45.53 187 ASN A CA 1
ATOM 1520 C C . ASN A 1 187 ? -11.342 5.583 19.655 1.00 45.53 187 ASN A C 1
ATOM 1522 O O . ASN A 1 187 ? -12.524 5.350 19.917 1.00 45.53 187 ASN A O 1
ATOM 1526 N N . MET A 1 188 ? -10.537 4.681 19.090 1.00 50.44 188 MET A N 1
ATOM 1527 C CA . MET A 1 188 ? -10.945 3.321 18.721 1.00 50.44 188 MET A CA 1
ATOM 1528 C C . MET A 1 188 ? -11.472 2.495 19.902 1.00 50.44 188 MET A C 1
ATOM 1530 O O . MET A 1 188 ? -12.173 1.511 19.683 1.00 50.44 188 MET A O 1
ATOM 1534 N N . SER A 1 189 ? -11.234 2.909 21.156 1.00 43.00 189 SER A N 1
ATOM 1535 C CA . SER A 1 189 ? -11.782 2.242 22.348 1.00 43.00 189 SER A CA 1
ATOM 1536 C C . SER A 1 189 ? -13.317 2.308 22.479 1.00 43.00 189 SER A C 1
ATOM 1538 O O . SER A 1 189 ? -13.863 1.847 23.482 1.00 43.00 189 SER A O 1
ATOM 1540 N N . LEU A 1 190 ? -14.008 2.916 21.511 1.00 40.72 190 LEU A N 1
ATOM 1541 C CA . LEU A 1 190 ? -15.430 3.292 21.567 1.00 40.72 190 LEU A CA 1
ATOM 1542 C C . LEU A 1 190 ? -16.255 2.762 20.415 1.00 40.72 190 LEU A C 1
ATOM 1544 O O . LEU A 1 190 ? -17.482 2.878 20.419 1.00 40.72 190 LEU A O 1
ATOM 1548 N N . ILE A 1 191 ? -15.580 2.123 19.470 1.00 45.53 191 ILE A N 1
ATOM 1549 C CA . ILE A 1 191 ? -16.218 1.274 18.487 1.00 45.53 191 ILE A CA 1
ATOM 1550 C C . ILE A 1 191 ? -16.490 -0.058 19.185 1.00 45.53 191 ILE A C 1
ATOM 1552 O O . ILE A 1 191 ? -15.652 -0.957 19.211 1.00 45.53 191 ILE A O 1
ATOM 1556 N N . LYS A 1 192 ? -17.654 -0.165 19.829 1.00 44.00 192 LYS A N 1
ATOM 1557 C CA . LYS A 1 192 ? -18.217 -1.473 20.166 1.00 44.00 192 LYS A CA 1
ATOM 1558 C C . LYS A 1 192 ? -19.069 -1.908 18.984 1.00 44.00 192 LYS A C 1
ATOM 1560 O O . LYS A 1 192 ? -20.052 -1.235 18.686 1.00 44.00 192 LYS A O 1
ATOM 1565 N N . LEU A 1 193 ? -18.656 -2.997 18.339 1.00 47.56 193 LEU A N 1
ATOM 1566 C CA . LEU A 1 193 ? -19.573 -3.842 17.578 1.00 47.56 193 LEU A CA 1
ATOM 1567 C C . LEU A 1 193 ? -20.651 -4.388 18.528 1.00 47.56 193 LEU A C 1
ATOM 1569 O O . LEU A 1 193 ? -20.289 -4.736 19.681 1.00 47.56 193 LEU A O 1
#

pLDDT: mean 83.23, std 18.5, range [32.66, 97.31]

Secondary structure (DSSP, 8-state):
--GGGGTT----PPPPPS---SSS--HHHHHHHHHHHHTTT-HHHHHHHHHHHHHHHHHHHHHTTT-B--SHHHHHHHHHHHHHH---HHHHHHHHHHHHHHHHHHHHHHS--SHHHHHHHHHHHHHHHHHHHHHHHHTT---HHHHHHHS-HHHHTT-EEEETTEEEEHHHHHHTTSS---TTS--GGG---

Radius of gyration: 18.36 Å; chains: 1; bounding box: 52×33×49 Å

Foldseek 3Di:
DDPVVVPPPPLLDADDDPDDPDDDDALSNLLVVLVVCLVVQNLLSSLVSLLVSLVRLLQVLQVLVQKGADDDVLSVVLLVCCLVQQPPPVLNVLSVQLVVLNVVSVVCNVPVDDGSVSSSVNSVSSSSSSNSSVVCVVVVVDDPQVSLQPDDQVSSQNMWGDDPNDTDGVVVCVVVVQFDDDDPDRHPVGNDD

Sequence (193 aa):
MSLDEYSDIMRVELKQHVDKICDDLTPQSYLDNAVFYFERDDGAKASGMIWECSSLQLKYFLTGNELGADGDKLQKRIVGFLITSCNDKELKEKLISAWPSVDLSQENAHDYKFGLGFVKYMLKSAMVFCNVLYEINERKSFNRDDLLNWLPDYLMLEVMIPIDGEWKMIDEYIHEGKLKLEGEKPNMSLIKL

Organism: Meloidogyne hapla (NCBI:txid6305)